Protein AF-A0A8J8AVY1-F1 (afdb_monomer)

Radius of gyration: 35.7 Å; Cα contacts (8 Å, |Δi|>4): 124; chains: 1; bounding box: 73×34×103 Å

Solvent-accessible surface area (backbone atoms only — not comparable to full-atom values): 10156 Å² total; per-residue (Å²): 132,55,73,68,52,54,48,51,17,51,51,32,45,50,54,48,49,54,53,44,50,53,43,51,50,53,37,62,77,36,65,86,42,86,91,62,55,57,57,43,76,42,69,44,78,34,64,61,88,96,46,78,51,36,42,39,76,75,46,73,46,68,58,70,65,65,64,62,53,50,50,50,52,49,54,50,50,51,52,49,52,51,51,53,51,50,57,53,48,53,52,54,50,60,57,42,39,54,87,89,34,78,84,6,56,68,37,32,51,52,49,28,54,51,29,51,58,56,20,71,80,43,74,85,38,63,71,39,55,48,46,32,54,50,31,49,50,53,43,55,51,49,54,50,51,41,50,49,52,53,50,51,53,48,54,51,48,55,54,48,53,52,54,50,52,53,51,50,52,53,50,51,52,51,50,52,53,49,54,50,50,54,60,75,75,105

Structure (mmCIF, N/CA/C/O backbone):
data_AF-A0A8J8AVY1-F1
#
_entry.id   AF-A0A8J8AVY1-F1
#
loop_
_atom_site.group_PDB
_atom_site.id
_atom_site.type_symbol
_atom_site.label_atom_id
_atom_site.label_alt_id
_atom_site.label_comp_id
_atom_site.label_asym_id
_atom_s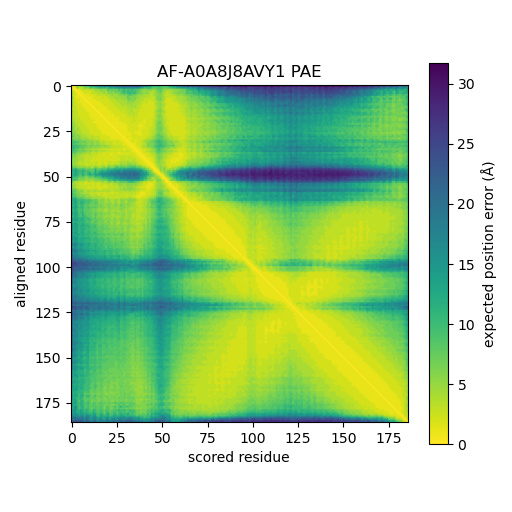ite.label_entity_id
_atom_site.label_seq_id
_atom_site.pdbx_PDB_ins_code
_atom_site.Cartn_x
_atom_site.Cartn_y
_atom_site.Cartn_z
_atom_site.occupancy
_atom_site.B_iso_or_equiv
_atom_site.auth_seq_id
_atom_site.auth_comp_id
_atom_site.auth_asym_id
_atom_site.auth_atom_id
_atom_site.pdbx_PDB_model_num
ATOM 1 N N . MET A 1 1 ? 32.638 10.762 -55.942 1.00 61.06 1 MET A N 1
ATOM 2 C CA . MET A 1 1 ? 32.629 9.689 -54.921 1.00 61.06 1 MET A CA 1
ATOM 3 C C . MET A 1 1 ? 33.910 8.887 -55.082 1.00 61.06 1 MET A C 1
ATOM 5 O O . MET A 1 1 ? 34.132 8.386 -56.175 1.00 61.06 1 MET A O 1
ATOM 9 N N . SER A 1 2 ? 34.783 8.818 -54.073 1.00 81.94 2 SER A N 1
ATOM 10 C CA . SER A 1 2 ? 35.944 7.913 -54.127 1.00 81.94 2 SER A CA 1
ATOM 11 C C . SER A 1 2 ? 35.499 6.471 -53.853 1.00 81.94 2 SER A C 1
ATOM 13 O O . SER A 1 2 ? 34.490 6.261 -53.178 1.00 81.94 2 SER A O 1
ATOM 15 N N . ILE A 1 3 ? 36.258 5.478 -54.328 1.00 81.88 3 ILE A N 1
ATOM 16 C CA . ILE A 1 3 ? 35.999 4.051 -54.047 1.00 81.88 3 ILE A CA 1
ATOM 17 C C . ILE A 1 3 ? 35.913 3.800 -52.530 1.00 81.88 3 ILE A C 1
ATOM 19 O O . ILE A 1 3 ? 35.037 3.073 -52.058 1.00 81.88 3 ILE A O 1
ATOM 23 N N . SER A 1 4 ? 36.757 4.478 -51.748 1.00 82.69 4 SER A N 1
ATOM 24 C CA . SER A 1 4 ? 36.743 4.414 -50.284 1.00 82.69 4 SER A CA 1
ATOM 25 C C . SER A 1 4 ? 35.436 4.940 -49.680 1.00 82.69 4 SER A C 1
ATOM 27 O O . SER A 1 4 ? 34.921 4.353 -48.730 1.00 82.69 4 SER A O 1
ATOM 29 N N . ALA A 1 5 ? 34.851 6.004 -50.243 1.00 81.50 5 ALA A N 1
ATOM 30 C CA . ALA A 1 5 ? 33.570 6.546 -49.786 1.00 81.50 5 ALA A CA 1
ATOM 31 C C . ALA A 1 5 ? 32.391 5.612 -50.113 1.00 81.50 5 ALA A C 1
ATOM 33 O O . ALA A 1 5 ? 31.502 5.427 -49.276 1.00 81.50 5 ALA A O 1
ATOM 34 N N . SER A 1 6 ? 32.393 4.972 -51.289 1.00 85.06 6 SER A N 1
ATOM 35 C CA . SER A 1 6 ? 31.389 3.953 -51.632 1.00 85.06 6 SER A CA 1
ATOM 36 C C . SER A 1 6 ? 31.512 2.699 -50.766 1.00 85.06 6 SER A C 1
ATOM 38 O O . SER A 1 6 ? 30.493 2.181 -50.316 1.00 85.06 6 SER A O 1
ATOM 40 N N . LEU A 1 7 ? 32.736 2.248 -50.466 1.00 86.50 7 LEU A N 1
ATOM 41 C CA . LEU A 1 7 ? 32.972 1.081 -49.614 1.00 86.50 7 LEU A CA 1
ATOM 42 C C . LEU A 1 7 ? 32.555 1.347 -48.161 1.00 86.50 7 LEU A C 1
ATOM 44 O O . LEU A 1 7 ? 31.870 0.525 -47.559 1.00 86.50 7 LEU A O 1
ATOM 48 N N . SER A 1 8 ? 32.898 2.521 -47.623 1.00 87.00 8 SER A N 1
ATOM 49 C CA . SER A 1 8 ? 32.457 2.967 -46.294 1.00 87.00 8 SER A CA 1
ATOM 50 C C . SER A 1 8 ? 30.927 3.034 -46.197 1.00 87.00 8 SER A C 1
ATOM 52 O O . SER A 1 8 ? 30.329 2.522 -45.247 1.00 87.00 8 SER A O 1
ATOM 54 N N . SER A 1 9 ? 30.274 3.581 -47.228 1.00 88.38 9 SER A N 1
ATOM 55 C CA . SER A 1 9 ? 28.811 3.650 -47.295 1.00 88.38 9 SER A CA 1
ATOM 56 C C . SER A 1 9 ? 28.180 2.254 -47.349 1.00 88.38 9 SER A C 1
ATOM 58 O O . SER A 1 9 ? 27.254 1.980 -46.583 1.00 88.38 9 SER A O 1
ATOM 60 N N . ALA A 1 10 ? 28.709 1.349 -48.180 1.00 89.44 10 ALA A N 1
ATOM 61 C CA . ALA A 1 10 ? 28.239 -0.033 -48.283 1.00 89.44 10 ALA A CA 1
ATOM 62 C C . ALA A 1 10 ? 28.407 -0.806 -46.963 1.00 89.44 10 ALA A C 1
ATOM 64 O O . ALA A 1 10 ? 27.469 -1.473 -46.524 1.00 89.44 10 ALA A O 1
ATOM 65 N N . LEU A 1 11 ? 29.552 -0.657 -46.286 1.00 91.25 11 LEU A N 1
ATOM 66 C CA . LEU A 1 11 ? 29.804 -1.276 -44.983 1.00 91.25 11 LEU A CA 1
ATOM 67 C C . LEU A 1 11 ? 28.823 -0.765 -43.921 1.00 91.25 11 LEU A C 1
ATOM 69 O O . LEU A 1 11 ? 28.251 -1.554 -43.174 1.00 91.25 11 LEU A O 1
ATOM 73 N N . SER A 1 12 ? 28.570 0.545 -43.892 1.00 91.56 12 SER A N 1
ATOM 74 C CA . SER A 1 12 ? 27.602 1.137 -42.964 1.00 91.56 12 SER A CA 1
ATOM 75 C C . SER A 1 12 ? 26.174 0.614 -43.190 1.00 91.56 12 SER A C 1
ATOM 77 O O . SER A 1 12 ? 25.462 0.304 -42.231 1.00 91.56 12 SER A O 1
ATOM 79 N N . GLY A 1 13 ? 25.780 0.430 -44.456 1.00 91.50 13 GLY A N 1
ATOM 80 C CA . GLY A 1 13 ? 24.496 -0.153 -44.838 1.00 91.50 13 GLY A CA 1
ATOM 81 C C . GLY A 1 13 ? 24.376 -1.623 -44.441 1.00 91.50 13 GLY A C 1
ATOM 82 O O . GLY A 1 13 ? 23.344 -2.021 -43.900 1.00 91.50 13 GLY A O 1
ATOM 83 N N . LEU A 1 14 ? 25.436 -2.414 -44.638 1.00 93.50 14 LEU A N 1
ATOM 84 C CA . LEU A 1 14 ? 25.473 -3.822 -44.236 1.00 93.50 14 LEU A CA 1
ATOM 85 C C . LEU A 1 14 ? 25.359 -3.979 -42.715 1.00 93.50 14 LEU A C 1
ATOM 87 O O . LEU A 1 14 ? 24.567 -4.793 -42.242 1.00 93.50 14 LEU A O 1
ATOM 91 N N .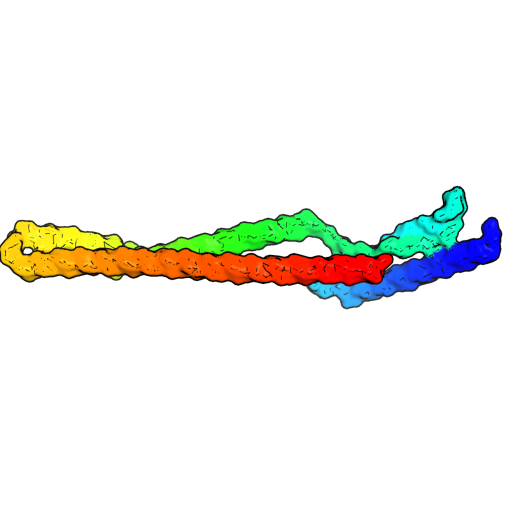 THR A 1 15 ? 26.079 -3.161 -41.943 1.00 92.31 15 THR A N 1
ATOM 92 C CA . THR A 1 15 ? 25.983 -3.158 -40.475 1.00 92.31 15 THR A CA 1
ATOM 93 C C . THR A 1 15 ? 24.566 -2.819 -40.009 1.00 92.31 15 THR A C 1
ATOM 95 O O . THR A 1 15 ? 24.012 -3.512 -39.153 1.00 92.31 15 THR A O 1
ATOM 98 N N . ALA A 1 16 ? 23.934 -1.800 -40.601 1.00 93.12 16 ALA A N 1
ATOM 99 C CA . ALA A 1 16 ? 22.549 -1.449 -40.288 1.00 93.12 16 ALA A CA 1
ATOM 100 C C . ALA A 1 16 ? 21.557 -2.563 -40.676 1.00 93.12 16 ALA A C 1
ATOM 102 O O . ALA A 1 16 ? 20.619 -2.838 -39.926 1.00 93.12 16 ALA A O 1
ATOM 103 N N . ALA A 1 17 ? 21.762 -3.227 -41.818 1.00 94.50 17 ALA A N 1
ATOM 104 C CA . ALA A 1 17 ? 20.927 -4.340 -42.268 1.00 94.50 17 ALA A CA 1
ATOM 105 C C . ALA A 1 17 ? 21.051 -5.568 -41.351 1.00 94.50 17 ALA A C 1
ATOM 107 O O . ALA A 1 17 ? 20.028 -6.127 -40.956 1.00 94.50 17 ALA A O 1
ATOM 108 N N . SER A 1 18 ? 22.275 -5.930 -40.952 1.00 94.06 18 SER A N 1
ATOM 109 C CA . SER A 1 18 ? 22.538 -7.002 -39.982 1.00 94.06 18 SER A CA 1
ATOM 110 C C . SER A 1 18 ? 21.819 -6.730 -38.659 1.00 94.06 18 SER A C 1
ATOM 112 O O . SER A 1 18 ? 21.019 -7.542 -38.188 1.00 94.06 18 SER A O 1
ATOM 114 N N . ARG A 1 19 ? 21.972 -5.513 -38.120 1.00 93.50 19 ARG A N 1
ATOM 115 C CA . ARG A 1 19 ? 21.301 -5.115 -36.878 1.00 93.50 19 ARG A CA 1
ATOM 116 C C . ARG A 1 19 ? 19.777 -5.115 -37.002 1.00 93.50 19 ARG A C 1
ATOM 118 O O . ARG A 1 19 ? 19.076 -5.456 -36.050 1.00 93.50 19 ARG A O 1
ATOM 125 N N . ARG A 1 20 ? 19.238 -4.750 -38.168 1.00 94.06 20 ARG A N 1
ATOM 126 C CA . ARG A 1 20 ? 17.793 -4.807 -38.433 1.00 94.06 20 ARG A CA 1
ATOM 127 C C . ARG A 1 20 ? 17.292 -6.251 -38.432 1.00 94.06 20 ARG A C 1
ATOM 129 O O . ARG A 1 20 ? 16.240 -6.507 -37.851 1.00 94.06 20 ARG A O 1
ATOM 136 N N . ALA A 1 21 ? 18.039 -7.179 -39.029 1.00 95.81 21 ALA A N 1
ATOM 137 C CA . ALA A 1 21 ? 17.695 -8.599 -39.031 1.00 95.81 21 ALA A CA 1
ATOM 138 C C . ALA A 1 21 ? 17.670 -9.181 -37.606 1.00 95.81 21 ALA A C 1
ATOM 140 O O . ALA A 1 21 ? 16.723 -9.886 -37.261 1.00 95.81 21 ALA A O 1
ATOM 141 N N . GLU A 1 22 ? 18.630 -8.814 -36.750 1.00 94.75 22 GLU A N 1
ATOM 142 C CA . GLU A 1 22 ? 18.629 -9.192 -35.327 1.00 94.75 22 GLU A CA 1
ATOM 143 C C . GLU A 1 22 ? 17.368 -8.702 -34.598 1.00 94.75 22 GLU A C 1
ATOM 145 O O . GLU A 1 22 ? 16.715 -9.470 -33.887 1.00 94.75 22 GLU A O 1
ATOM 150 N N . VAL A 1 23 ? 16.991 -7.431 -34.790 1.00 94.88 23 VAL A N 1
ATOM 151 C CA . VAL A 1 23 ? 15.798 -6.843 -34.156 1.00 94.88 23 VAL A CA 1
ATOM 152 C C . VAL A 1 23 ? 14.518 -7.525 -34.640 1.00 94.88 23 VAL A C 1
ATOM 154 O O . VAL A 1 23 ? 13.657 -7.852 -33.825 1.00 94.88 23 VAL A O 1
ATOM 157 N N . VAL A 1 24 ? 14.393 -7.779 -35.946 1.00 95.94 24 VAL A N 1
ATOM 158 C CA . VAL A 1 24 ? 13.240 -8.491 -36.521 1.00 95.94 24 VAL A CA 1
ATOM 159 C C . VAL A 1 24 ? 13.163 -9.920 -35.989 1.00 95.94 24 VAL A C 1
ATOM 161 O O . VAL A 1 24 ? 12.095 -10.333 -35.543 1.00 95.94 24 VAL A O 1
ATOM 164 N N . SER A 1 25 ? 14.284 -10.643 -35.960 1.00 96.31 25 SER A N 1
ATOM 165 C CA . SER A 1 25 ? 14.358 -12.000 -35.408 1.00 96.31 25 SER A CA 1
ATOM 166 C C . SER A 1 25 ? 13.915 -12.032 -33.942 1.00 96.31 25 SER A C 1
ATOM 168 O O . SER A 1 25 ? 13.045 -12.819 -33.571 1.00 96.31 25 SER A O 1
ATOM 170 N N . SER A 1 26 ? 14.412 -11.100 -33.119 1.00 95.81 26 SER A N 1
ATOM 171 C CA . SER A 1 26 ? 13.997 -10.977 -31.716 1.00 95.81 26 SER A CA 1
ATOM 172 C C . SER A 1 26 ? 12.506 -10.665 -31.571 1.00 95.81 26 SER A C 1
ATOM 174 O O . SER A 1 26 ? 11.852 -11.258 -30.713 1.00 95.81 26 SER A O 1
ATOM 176 N N . ASN A 1 27 ? 11.961 -9.771 -32.402 1.00 96.19 27 ASN A N 1
ATOM 177 C CA . ASN A 1 27 ? 10.538 -9.440 -32.380 1.00 96.19 27 ASN A CA 1
ATOM 178 C C . ASN A 1 27 ? 9.670 -10.651 -32.733 1.00 96.19 27 ASN A C 1
ATOM 180 O O . ASN A 1 27 ? 8.676 -10.885 -32.057 1.00 96.19 27 ASN A O 1
ATOM 184 N N . ILE A 1 28 ? 10.042 -11.416 -33.763 1.00 96.25 28 ILE A N 1
ATOM 185 C CA . ILE A 1 28 ? 9.306 -12.617 -34.184 1.00 96.25 28 ILE A CA 1
ATOM 186 C C . ILE A 1 28 ? 9.365 -13.680 -33.086 1.00 96.25 28 ILE A C 1
ATOM 188 O O . ILE A 1 28 ? 8.328 -14.202 -32.686 1.00 96.25 28 ILE A O 1
ATOM 192 N N . ALA A 1 29 ? 10.557 -13.951 -32.548 1.00 96.56 29 ALA A N 1
ATOM 193 C CA . ALA A 1 29 ? 10.753 -14.958 -31.508 1.00 96.56 29 ALA A CA 1
ATOM 194 C C . ALA A 1 29 ? 9.955 -14.669 -30.225 1.00 96.56 29 ALA A C 1
ATOM 196 O O . ALA A 1 29 ? 9.591 -15.595 -29.511 1.00 96.56 29 ALA A O 1
ATOM 197 N N . ASN A 1 30 ? 9.673 -13.394 -29.935 1.00 95.19 30 ASN A N 1
ATOM 198 C CA . ASN A 1 30 ? 8.942 -12.971 -28.740 1.00 95.19 30 ASN A CA 1
ATOM 199 C C . ASN A 1 30 ? 7.551 -12.402 -29.052 1.00 95.19 30 ASN A C 1
ATOM 201 O O . ASN A 1 30 ? 6.936 -11.789 -28.182 1.00 95.19 30 ASN A O 1
ATOM 205 N N . ALA A 1 31 ? 7.043 -12.581 -30.274 1.00 92.94 31 ALA A N 1
ATOM 206 C CA . ALA A 1 31 ? 5.785 -11.972 -30.704 1.00 92.94 31 ALA A CA 1
ATOM 207 C C . ALA A 1 31 ? 4.585 -12.431 -29.860 1.00 92.94 31 ALA A C 1
ATOM 209 O O . ALA A 1 31 ? 3.642 -11.669 -29.671 1.00 92.94 31 ALA A O 1
ATOM 210 N N . MET A 1 32 ? 4.635 -13.663 -29.346 1.00 93.44 32 MET A N 1
ATOM 211 C CA . MET A 1 32 ? 3.602 -14.240 -28.479 1.00 93.44 32 MET A CA 1
ATOM 212 C C . MET A 1 32 ? 3.940 -14.135 -26.985 1.00 93.44 32 MET A C 1
ATOM 214 O O . MET A 1 32 ? 3.194 -14.645 -26.153 1.00 93.44 32 MET A O 1
ATOM 218 N N . THR A 1 33 ? 5.052 -13.489 -26.628 1.00 94.75 33 THR A N 1
ATOM 219 C CA . THR A 1 33 ? 5.437 -13.290 -25.231 1.00 94.75 33 THR A CA 1
ATOM 220 C C . THR A 1 33 ? 4.667 -12.102 -24.667 1.00 94.75 33 THR A C 1
ATOM 222 O O . THR A 1 33 ? 4.825 -10.967 -25.128 1.00 94.75 33 THR A O 1
ATOM 225 N N . GLU A 1 34 ? 3.847 -12.348 -23.647 1.00 88.69 34 GLU A N 1
ATOM 226 C CA . GLU A 1 34 ? 3.098 -11.291 -22.974 1.00 88.69 34 GLU A CA 1
ATOM 227 C C . GLU A 1 34 ? 4.034 -10.182 -22.468 1.00 88.69 34 GLU A C 1
ATOM 229 O O . GLU A 1 34 ? 5.124 -10.424 -21.947 1.00 88.69 34 GLU A O 1
ATOM 234 N N . GLY A 1 35 ? 3.623 -8.930 -22.672 1.00 84.69 35 GLY A N 1
ATOM 235 C CA . GLY A 1 35 ? 4.418 -7.772 -22.284 1.00 84.69 35 GLY A CA 1
ATOM 236 C C . GLY A 1 35 ? 5.643 -7.511 -23.167 1.00 84.69 35 GLY A C 1
ATOM 237 O O . GLY A 1 35 ? 6.396 -6.580 -22.865 1.00 84.69 35 GLY A O 1
ATOM 238 N N . TYR A 1 36 ? 5.865 -8.251 -24.260 1.00 90.44 36 TYR A N 1
ATOM 239 C CA . TYR A 1 36 ? 6.883 -7.894 -25.248 1.00 90.44 36 TYR A CA 1
ATOM 240 C C . TYR A 1 36 ? 6.423 -6.696 -26.092 1.00 90.44 36 TYR A C 1
ATOM 242 O O . TYR A 1 36 ? 5.346 -6.690 -26.678 1.00 90.44 36 TYR A O 1
ATOM 250 N N . GLY A 1 37 ? 7.248 -5.647 -26.148 1.00 89.44 37 GLY A N 1
ATOM 251 C CA . GLY A 1 37 ? 7.000 -4.481 -26.998 1.00 89.44 37 GLY A CA 1
ATOM 252 C C . GLY A 1 37 ? 7.870 -4.547 -28.241 1.00 89.44 37 GLY A C 1
ATOM 253 O O . GLY A 1 37 ? 9.089 -4.691 -28.115 1.00 89.44 37 GLY A O 1
ATOM 254 N N . ARG A 1 38 ? 7.256 -4.405 -29.420 1.00 93.44 38 ARG A N 1
ATOM 255 C CA . ARG A 1 38 ? 7.961 -4.408 -30.707 1.00 93.44 38 ARG A CA 1
ATOM 256 C C . ARG A 1 38 ? 9.092 -3.384 -30.696 1.00 93.44 38 ARG A C 1
ATOM 258 O O . ARG A 1 38 ? 8.888 -2.221 -30.351 1.00 93.44 38 ARG A O 1
ATOM 265 N N . ARG A 1 39 ? 10.281 -3.811 -31.097 1.00 94.25 39 ARG A N 1
ATOM 266 C CA . ARG A 1 39 ? 11.466 -2.962 -31.209 1.00 94.25 39 ARG A CA 1
ATOM 267 C C . ARG A 1 39 ? 11.686 -2.520 -32.646 1.00 94.25 39 ARG A C 1
ATOM 269 O O . ARG A 1 39 ? 11.455 -3.290 -33.576 1.00 94.25 39 ARG A O 1
ATOM 276 N N . GLU A 1 40 ? 12.162 -1.301 -32.820 1.00 93.69 40 GLU A N 1
ATOM 277 C CA . GLU A 1 40 ? 12.428 -0.695 -34.117 1.00 93.69 40 GLU A CA 1
ATOM 278 C C . GLU A 1 40 ? 13.835 -0.105 -34.143 1.00 93.69 40 GLU A C 1
ATOM 280 O O . GLU A 1 40 ? 14.244 0.604 -33.223 1.00 93.69 40 GLU A O 1
ATOM 285 N N . LEU A 1 41 ? 14.589 -0.427 -35.194 1.00 93.25 41 LEU A N 1
ATOM 286 C CA . LEU A 1 41 ? 15.920 0.121 -35.415 1.00 93.25 41 LEU A CA 1
ATOM 287 C C . LEU A 1 41 ? 15.803 1.512 -36.042 1.00 93.25 41 LEU A C 1
ATOM 289 O O . LEU A 1 41 ? 15.349 1.639 -37.180 1.00 93.25 41 LEU A O 1
ATOM 293 N N . VAL A 1 42 ? 16.285 2.528 -35.337 1.00 93.12 42 VAL A N 1
ATOM 294 C CA . VAL A 1 42 ? 16.369 3.898 -35.842 1.00 93.12 42 VAL A CA 1
ATOM 295 C C . VAL A 1 42 ? 17.727 4.093 -36.502 1.00 93.12 42 VAL A C 1
ATOM 297 O O . VAL A 1 42 ? 18.774 3.842 -35.897 1.00 93.12 42 VAL A O 1
ATOM 300 N N . VAL A 1 43 ? 17.714 4.547 -37.752 1.00 91.88 43 VAL A N 1
ATOM 301 C CA . VAL A 1 43 ? 18.915 4.885 -38.520 1.00 91.88 43 VAL A CA 1
ATOM 302 C C . VAL A 1 43 ? 18.852 6.338 -38.971 1.00 91.88 43 VAL A C 1
ATOM 304 O O . VAL A 1 43 ? 17.776 6.848 -39.275 1.00 91.88 43 VAL 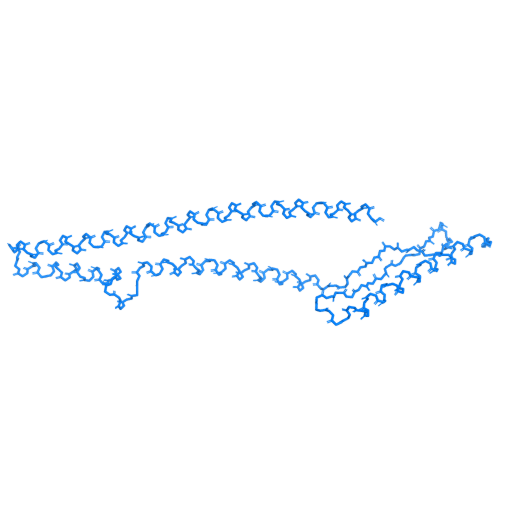A O 1
ATOM 307 N N . SER A 1 44 ? 20.001 6.999 -39.033 1.00 90.38 44 SER A N 1
ATOM 308 C CA . SER A 1 44 ? 20.150 8.347 -39.579 1.00 90.38 44 SER A CA 1
ATOM 309 C C . SER A 1 44 ? 21.141 8.343 -40.737 1.00 90.38 44 SER A C 1
ATOM 311 O O . SER A 1 44 ? 22.008 7.471 -40.842 1.00 90.38 44 SER A O 1
ATOM 313 N N . ALA A 1 45 ? 21.007 9.315 -41.637 1.00 88.50 45 A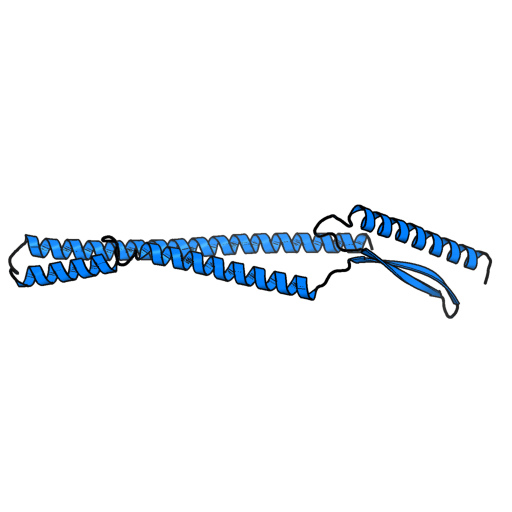LA A N 1
ATOM 314 C CA . ALA A 1 45 ? 21.995 9.523 -42.684 1.00 88.50 45 ALA A CA 1
ATOM 315 C C . ALA A 1 45 ? 23.293 10.064 -42.069 1.00 88.50 45 ALA A C 1
ATOM 317 O O . ALA A 1 45 ? 23.269 11.043 -41.321 1.00 88.50 45 ALA A O 1
ATOM 318 N N . ARG A 1 46 ? 24.436 9.466 -42.419 1.00 83.94 46 ARG A N 1
ATOM 319 C CA . ARG A 1 46 ? 25.742 10.091 -42.179 1.00 83.94 46 ARG A CA 1
ATOM 320 C C . ARG A 1 46 ? 25.992 11.066 -43.320 1.00 83.94 46 ARG A C 1
ATOM 322 O O . ARG A 1 46 ? 26.013 10.656 -44.477 1.00 83.94 46 ARG A O 1
ATOM 329 N N . SER A 1 47 ? 26.192 12.341 -43.008 1.00 78.81 47 SER A N 1
ATOM 330 C CA . SER A 1 47 ? 26.615 13.353 -43.980 1.00 78.81 47 SER A CA 1
ATOM 331 C C . SER A 1 47 ? 27.899 14.018 -43.508 1.00 78.81 47 SER A C 1
ATOM 333 O O . SER A 1 47 ? 28.074 14.250 -42.312 1.00 78.81 47 SER A O 1
ATOM 335 N N . VAL A 1 48 ? 28.781 14.349 -44.449 1.00 65.50 48 VAL A N 1
ATOM 336 C CA . VAL A 1 48 ? 29.899 15.270 -44.217 1.00 65.50 48 VAL A CA 1
ATOM 337 C C . VAL A 1 48 ? 29.789 16.367 -45.269 1.00 65.50 48 VAL A C 1
ATOM 339 O O . VAL A 1 48 ? 29.922 16.107 -46.466 1.00 65.50 48 VAL A O 1
ATOM 342 N N . GLY A 1 49 ? 29.501 17.595 -44.832 1.00 71.50 49 GLY A N 1
ATOM 343 C CA . GLY A 1 49 ? 29.169 18.695 -45.740 1.00 71.50 49 GLY A CA 1
ATOM 344 C C . GLY A 1 49 ? 27.869 18.426 -46.510 1.00 71.50 49 GLY A C 1
ATOM 345 O O . GLY A 1 49 ? 26.859 18.053 -45.918 1.00 71.50 49 GLY A O 1
ATOM 346 N N . SER A 1 50 ? 27.896 18.605 -47.834 1.00 66.88 50 SER A N 1
ATOM 347 C CA . SER A 1 50 ? 26.757 18.380 -48.741 1.00 66.88 50 SER A CA 1
ATOM 348 C C . SER A 1 50 ? 26.683 16.962 -49.331 1.00 66.88 50 SER A C 1
ATOM 350 O O . SER A 1 50 ? 25.819 16.693 -50.162 1.00 66.88 50 SER A O 1
ATOM 352 N N . SER A 1 51 ? 27.584 16.051 -48.942 1.00 67.81 51 SER A N 1
ATOM 353 C CA . SER A 1 51 ? 27.679 14.699 -49.512 1.00 67.81 51 SER A CA 1
ATOM 354 C C . SER A 1 51 ? 27.339 13.615 -48.485 1.00 67.81 51 SER A C 1
ATOM 356 O O . SER A 1 51 ? 27.967 13.521 -47.428 1.00 67.81 51 SER A O 1
ATOM 358 N N . GLY A 1 52 ? 26.368 12.760 -48.821 1.00 74.12 52 GLY A N 1
ATOM 359 C CA . GLY A 1 52 ? 25.995 11.597 -48.012 1.00 74.12 52 GLY A CA 1
ATOM 360 C C . GLY A 1 52 ? 27.092 10.524 -47.987 1.00 74.12 52 GLY A C 1
ATOM 361 O O . GLY A 1 52 ? 27.668 10.193 -49.021 1.00 74.12 52 GLY A O 1
ATOM 362 N N . GLN A 1 53 ? 27.365 9.970 -46.805 1.00 82.44 53 GLN A N 1
ATOM 363 C CA . GLN A 1 53 ? 28.383 8.943 -46.534 1.00 82.44 53 GLN A CA 1
ATOM 364 C C . GLN A 1 53 ? 27.786 7.697 -45.854 1.00 82.44 53 GLN A C 1
ATOM 366 O O . GLN A 1 53 ? 28.359 7.134 -44.920 1.00 82.44 53 GLN A O 1
ATOM 371 N N . GLY A 1 54 ? 26.607 7.270 -46.309 1.00 86.69 54 GLY A N 1
ATOM 372 C CA . GLY A 1 54 ? 25.927 6.080 -45.797 1.00 86.69 54 GLY A CA 1
ATOM 373 C C . GLY A 1 54 ? 25.031 6.357 -44.590 1.00 86.69 54 GLY A C 1
ATOM 374 O O . GLY A 1 54 ? 24.444 7.434 -44.470 1.00 86.69 54 GLY A O 1
ATOM 375 N N . VAL A 1 55 ? 24.881 5.364 -43.713 1.00 91.44 55 VAL A N 1
ATOM 376 C CA . VAL A 1 55 ? 23.924 5.392 -42.593 1.00 91.44 55 VAL A CA 1
ATOM 377 C C . VAL A 1 55 ? 24.603 5.105 -41.261 1.00 91.44 55 VAL A C 1
ATOM 379 O O . VAL A 1 55 ? 25.635 4.444 -41.196 1.00 91.44 55 VAL A O 1
ATOM 382 N N . GLN A 1 56 ? 24.016 5.586 -40.176 1.00 89.81 56 GLN A N 1
ATOM 383 C CA . GLN A 1 56 ? 24.418 5.247 -38.819 1.00 89.81 56 GLN A CA 1
ATOM 384 C C . GLN A 1 56 ? 23.211 4.727 -38.054 1.00 89.81 56 GLN A C 1
ATOM 386 O O . GLN A 1 56 ? 22.106 5.250 -38.179 1.00 89.81 56 GLN A O 1
ATOM 391 N N . VAL A 1 57 ? 23.427 3.690 -37.251 1.00 89.50 57 VAL A N 1
ATOM 392 C CA . VAL A 1 57 ? 22.433 3.242 -36.279 1.00 89.50 57 VAL A CA 1
ATOM 393 C C . VAL A 1 57 ? 22.403 4.256 -35.142 1.00 89.50 57 VAL A C 1
ATOM 395 O O . VAL A 1 57 ? 23.415 4.469 -34.480 1.00 89.50 57 VAL A O 1
ATOM 398 N N . VAL A 1 58 ? 21.249 4.886 -34.940 1.00 88.56 58 VAL A N 1
ATOM 399 C CA . VAL A 1 58 ? 21.005 5.831 -33.839 1.00 88.56 58 VAL A CA 1
ATOM 400 C C . VAL A 1 58 ? 20.653 5.068 -32.567 1.00 88.56 58 VAL A C 1
ATOM 402 O O . VAL A 1 58 ? 21.042 5.460 -31.474 1.00 88.56 58 VAL A O 1
ATOM 405 N N . GLY A 1 59 ? 19.924 3.961 -32.706 1.00 88.31 59 GLY A N 1
ATOM 406 C CA . GLY A 1 59 ? 19.543 3.116 -31.584 1.00 88.31 59 GLY A CA 1
ATOM 407 C C . GLY A 1 59 ? 18.388 2.187 -31.927 1.00 88.31 59 GLY A C 1
ATOM 408 O O . GLY A 1 59 ? 17.947 2.102 -33.073 1.00 88.31 59 GLY A O 1
ATOM 409 N N . VAL A 1 60 ? 17.891 1.486 -30.913 1.00 89.62 60 VAL A N 1
ATOM 410 C CA . VAL A 1 60 ? 16.695 0.647 -31.013 1.00 89.62 60 VAL A CA 1
ATOM 411 C C . VAL A 1 60 ? 15.655 1.200 -30.053 1.00 89.62 60 VAL A C 1
ATOM 413 O O . VAL A 1 60 ? 15.880 1.216 -28.844 1.00 89.62 60 VAL A O 1
ATOM 416 N N . ILE A 1 61 ? 14.518 1.644 -30.581 1.00 90.56 61 ILE A N 1
ATOM 417 C CA . ILE A 1 61 ? 13.397 2.122 -29.771 1.00 90.56 61 ILE A CA 1
ATOM 418 C C . ILE A 1 61 ? 12.405 0.989 -29.548 1.00 90.56 61 ILE A C 1
ATOM 420 O O . ILE A 1 61 ? 12.186 0.145 -30.415 1.00 90.56 61 ILE A O 1
ATOM 424 N N . ARG A 1 62 ? 11.797 0.957 -28.367 1.00 91.00 62 ARG A N 1
ATOM 425 C CA . ARG A 1 62 ? 10.686 0.055 -28.069 1.00 91.00 62 ARG A CA 1
ATOM 426 C C . ARG A 1 62 ? 9.386 0.816 -28.286 1.00 91.00 62 ARG A C 1
ATOM 428 O O . ARG A 1 62 ? 9.176 1.847 -27.658 1.00 91.00 62 ARG A O 1
ATOM 435 N N . GLN A 1 63 ? 8.516 0.280 -29.128 1.00 89.62 63 GLN A N 1
ATOM 436 C CA . GLN A 1 63 ? 7.169 0.797 -29.321 1.00 89.62 63 GLN A CA 1
ATOM 437 C C . GLN A 1 63 ? 6.345 0.508 -28.060 1.00 89.62 63 GLN A C 1
ATOM 439 O O . GLN A 1 63 ? 6.210 -0.646 -27.640 1.00 89.62 63 GLN A O 1
ATOM 444 N N . ALA A 1 64 ? 5.857 1.570 -27.424 1.00 89.25 64 ALA A N 1
ATOM 445 C CA . ALA A 1 64 ? 5.026 1.520 -26.231 1.00 89.25 64 ALA A CA 1
ATOM 446 C C . ALA A 1 64 ? 4.147 2.772 -26.166 1.00 89.25 64 ALA A C 1
ATOM 448 O O . ALA A 1 64 ? 4.609 3.870 -26.472 1.00 89.25 64 ALA A O 1
ATOM 449 N N . ASP A 1 65 ? 2.905 2.605 -25.719 1.00 90.88 65 ASP A N 1
ATOM 450 C CA . ASP A 1 65 ? 2.026 3.730 -25.421 1.00 90.88 65 ASP A CA 1
ATOM 451 C C . ASP A 1 65 ? 2.338 4.257 -24.013 1.00 90.88 65 ASP A C 1
ATOM 453 O O . ASP A 1 65 ? 1.995 3.649 -22.993 1.00 90.88 65 ASP A O 1
ATOM 457 N N . LEU A 1 66 ? 3.055 5.380 -23.956 1.00 90.38 66 LEU A N 1
ATOM 458 C CA . LEU A 1 66 ? 3.432 6.005 -22.691 1.00 90.38 66 LEU A CA 1
ATOM 459 C C . LEU A 1 66 ? 2.230 6.611 -21.956 1.00 90.38 66 LEU A C 1
ATOM 461 O O . LEU A 1 66 ? 2.279 6.692 -20.728 1.00 90.38 66 LEU A O 1
ATOM 465 N N . ALA A 1 67 ? 1.166 7.010 -22.661 1.00 95.19 67 ALA A N 1
ATOM 466 C CA . ALA A 1 67 ? -0.039 7.541 -22.030 1.00 95.19 67 ALA A CA 1
ATOM 467 C C . ALA A 1 67 ? -0.747 6.428 -21.253 1.00 95.19 67 ALA A C 1
ATOM 469 O O . ALA A 1 67 ? -0.919 6.552 -20.042 1.00 95.19 67 ALA A O 1
ATOM 470 N N . VAL A 1 68 ? -0.988 5.281 -21.895 1.00 94.31 68 VAL A N 1
ATOM 471 C CA . VAL A 1 68 ? -1.606 4.112 -21.244 1.00 94.31 68 VAL A CA 1
ATOM 472 C C . VAL A 1 68 ? -0.769 3.613 -20.062 1.00 94.31 68 VAL A C 1
ATOM 474 O O . VAL A 1 68 ? -1.307 3.267 -19.010 1.00 94.31 68 VAL A O 1
ATOM 477 N N . ILE A 1 69 ? 0.563 3.593 -20.188 1.00 92.62 69 ILE A N 1
ATOM 478 C CA . ILE A 1 69 ? 1.446 3.201 -19.076 1.00 92.62 69 ILE A CA 1
ATOM 479 C C . ILE A 1 69 ? 1.311 4.166 -17.893 1.00 92.62 69 ILE A C 1
ATOM 481 O O . ILE A 1 69 ? 1.301 3.718 -16.743 1.00 92.62 69 ILE A O 1
ATOM 485 N N . ASN A 1 70 ? 1.236 5.471 -18.151 1.00 95.69 70 ASN A N 1
ATOM 486 C CA . ASN A 1 70 ? 1.088 6.474 -17.102 1.00 95.69 70 ASN A CA 1
ATOM 487 C C . ASN A 1 70 ? -0.298 6.421 -16.453 1.00 95.69 70 ASN A C 1
ATOM 489 O O . ASN A 1 70 ? -0.379 6.467 -15.225 1.00 95.69 70 ASN A O 1
ATOM 493 N N . ASP A 1 71 ? -1.356 6.235 -17.238 1.00 97.69 71 ASP A N 1
ATOM 494 C CA . ASP A 1 71 ? -2.719 6.076 -16.727 1.00 97.69 71 ASP A CA 1
ATOM 495 C C . ASP A 1 71 ? -2.829 4.832 -15.846 1.00 97.69 71 ASP A C 1
ATOM 497 O O . ASP A 1 71 ? -3.307 4.913 -14.715 1.00 97.69 71 ASP A O 1
ATOM 501 N N . ARG A 1 72 ? -2.260 3.701 -16.283 1.00 96.44 72 ARG A N 1
ATOM 502 C CA . ARG A 1 72 ? -2.185 2.485 -15.462 1.00 96.44 72 ARG A CA 1
ATOM 503 C C . ARG A 1 72 ? -1.445 2.726 -14.145 1.00 96.44 72 ARG A C 1
ATOM 505 O O . ARG A 1 72 ? -1.882 2.243 -13.106 1.00 96.44 72 ARG A O 1
ATOM 512 N N . ARG A 1 73 ? -0.316 3.448 -14.167 1.00 96.56 73 ARG A N 1
ATOM 513 C CA . ARG A 1 73 ? 0.451 3.772 -12.947 1.00 96.56 73 ARG A CA 1
ATOM 514 C C . ARG A 1 73 ? -0.358 4.636 -11.981 1.00 96.56 73 ARG A C 1
ATOM 516 O O . ARG A 1 73 ? -0.305 4.376 -10.783 1.00 96.56 73 ARG A O 1
ATOM 523 N N . ARG A 1 74 ? -1.105 5.622 -12.487 1.00 98.00 74 ARG A N 1
ATOM 524 C CA . ARG A 1 74 ? -1.993 6.469 -11.674 1.00 98.00 74 ARG A CA 1
ATOM 525 C C . ARG A 1 74 ? -3.134 5.666 -11.066 1.00 98.00 74 ARG A C 1
ATOM 527 O O . ARG A 1 74 ? -3.271 5.665 -9.850 1.00 98.00 74 ARG A O 1
ATOM 534 N N . ALA A 1 75 ? -3.858 4.905 -11.884 1.00 98.25 75 ALA A N 1
ATOM 535 C CA . ALA A 1 75 ? -4.954 4.060 -11.417 1.00 98.25 75 ALA A CA 1
ATOM 536 C C . ALA A 1 75 ? -4.485 3.045 -10.361 1.00 98.25 75 ALA A C 1
ATOM 538 O O . ALA A 1 75 ? -5.151 2.833 -9.353 1.00 98.25 75 ALA A O 1
ATOM 539 N N . GLN A 1 76 ? -3.302 2.452 -10.551 1.00 98.12 76 GLN A N 1
ATOM 540 C CA . GLN A 1 76 ? -2.712 1.548 -9.566 1.00 98.12 76 GLN A CA 1
ATOM 541 C C . GLN A 1 76 ? -2.360 2.268 -8.254 1.00 98.12 76 GLN A C 1
ATOM 543 O O . GLN A 1 76 ? -2.575 1.706 -7.184 1.00 98.12 76 GLN A O 1
ATOM 548 N N . ALA A 1 77 ? -1.824 3.490 -8.316 1.00 96.62 77 ALA A N 1
ATOM 549 C CA . ALA A 1 77 ? -1.525 4.278 -7.122 1.00 96.62 77 ALA A CA 1
ATOM 550 C C . ALA A 1 77 ? -2.803 4.653 -6.352 1.00 96.62 77 ALA A C 1
ATOM 552 O O . ALA A 1 77 ? -2.851 4.489 -5.135 1.00 96.62 77 ALA A O 1
ATOM 553 N N . GLU A 1 78 ? -3.847 5.085 -7.060 1.00 98.19 78 GLU A N 1
ATOM 554 C CA . GLU A 1 78 ? -5.150 5.425 -6.476 1.00 98.19 78 GLU A CA 1
ATOM 555 C C . GLU A 1 78 ? -5.827 4.209 -5.837 1.00 98.19 78 GLU A C 1
ATOM 557 O O . GLU A 1 78 ? -6.281 4.288 -4.696 1.00 98.19 78 GLU A O 1
ATOM 562 N N . ALA A 1 79 ? -5.840 3.063 -6.524 1.00 98.25 79 ALA A N 1
ATOM 563 C CA . ALA A 1 79 ? -6.396 1.825 -5.982 1.00 98.25 79 ALA A CA 1
ATOM 564 C C . ALA A 1 79 ? -5.660 1.375 -4.709 1.00 98.25 79 ALA A C 1
ATOM 566 O O . ALA A 1 79 ? -6.296 0.961 -3.739 1.00 98.25 79 ALA A O 1
ATOM 567 N N . SER A 1 80 ? -4.328 1.493 -4.686 1.00 96.62 80 SER A N 1
ATOM 568 C CA . SER A 1 80 ? -3.527 1.192 -3.496 1.00 96.62 80 SER A CA 1
ATOM 569 C C . SER A 1 80 ? -3.823 2.146 -2.333 1.00 96.62 80 SER A C 1
ATOM 571 O O . SER A 1 80 ? -3.976 1.673 -1.208 1.00 96.62 80 SER A O 1
ATOM 573 N N . ASP A 1 81 ? -3.940 3.459 -2.568 1.00 95.88 81 ASP A N 1
ATOM 574 C CA . ASP A 1 81 ? -4.307 4.433 -1.519 1.00 95.88 81 ASP A CA 1
ATOM 575 C C . ASP A 1 81 ? -5.695 4.126 -0.937 1.00 95.88 81 ASP A C 1
ATOM 577 O O . ASP A 1 81 ? -5.852 4.002 0.281 1.00 95.88 81 ASP A O 1
ATOM 581 N N . GLN A 1 82 ? -6.688 3.912 -1.803 1.00 97.62 82 GLN A N 1
ATOM 582 C CA . GLN A 1 82 ? -8.046 3.567 -1.380 1.00 97.62 82 GLN A CA 1
ATOM 583 C C . GLN A 1 82 ? -8.080 2.251 -0.597 1.00 97.62 82 GLN A C 1
ATOM 585 O O . GLN A 1 82 ? -8.726 2.182 0.448 1.00 97.62 82 GLN A O 1
ATOM 590 N N . GLY A 1 83 ? -7.350 1.229 -1.051 1.00 97.44 83 GLY A N 1
ATOM 591 C CA . GLY A 1 83 ? -7.247 -0.055 -0.359 1.00 97.44 83 GLY A CA 1
ATOM 592 C C . GLY A 1 83 ? -6.635 0.073 1.037 1.00 97.44 83 GLY A C 1
ATOM 593 O O . GLY A 1 83 ? -7.168 -0.486 1.998 1.00 97.44 83 GLY A O 1
ATOM 594 N N . GLN A 1 84 ? -5.563 0.859 1.182 1.00 94.44 84 GLN A N 1
ATOM 595 C CA . GLN A 1 84 ? -4.941 1.107 2.487 1.00 94.44 84 GLN A CA 1
ATOM 596 C C . GLN A 1 84 ? -5.883 1.851 3.442 1.00 94.44 84 GLN A C 1
ATOM 598 O O . GLN A 1 84 ? -6.031 1.451 4.602 1.00 94.44 84 GLN A O 1
ATOM 603 N N . ARG A 1 85 ? -6.575 2.890 2.957 1.00 93.94 85 ARG A N 1
ATOM 604 C CA . ARG A 1 85 ? -7.567 3.638 3.748 1.00 93.94 85 ARG A CA 1
ATOM 605 C C . ARG A 1 85 ? -8.736 2.760 4.171 1.00 93.94 85 ARG A C 1
ATOM 607 O O . ARG A 1 85 ? -9.100 2.765 5.345 1.00 93.94 85 ARG A O 1
ATOM 614 N N . ALA A 1 86 ? -9.291 1.983 3.244 1.00 96.56 86 ALA A N 1
ATOM 615 C CA . ALA A 1 86 ? -10.388 1.066 3.528 1.00 96.56 86 ALA A CA 1
ATOM 616 C C . ALA A 1 86 ? -9.984 0.029 4.585 1.00 96.56 86 ALA A C 1
ATOM 618 O O . ALA A 1 86 ? -10.715 -0.179 5.548 1.00 96.56 86 ALA A O 1
ATOM 619 N N . GLY A 1 87 ? -8.787 -0.556 4.473 1.00 94.19 87 GLY A N 1
ATOM 620 C CA . GLY A 1 87 ? -8.273 -1.502 5.465 1.00 94.19 87 GLY A CA 1
ATOM 621 C C . GLY A 1 87 ? -8.068 -0.891 6.857 1.00 94.19 87 GLY A C 1
ATOM 622 O O . GLY A 1 87 ? -8.284 -1.564 7.866 1.00 94.19 87 GLY A O 1
ATOM 623 N N . ALA A 1 88 ? -7.669 0.381 6.948 1.00 90.62 88 ALA A N 1
ATOM 624 C CA . ALA A 1 88 ? -7.592 1.090 8.228 1.00 90.62 88 ALA A CA 1
ATOM 625 C C . ALA A 1 88 ? -8.987 1.351 8.823 1.00 90.62 88 ALA A C 1
ATOM 627 O O . ALA A 1 88 ? -9.210 1.087 10.003 1.00 90.62 88 ALA A O 1
ATOM 628 N N . LEU A 1 89 ? -9.936 1.808 8.002 1.00 92.06 89 LEU A N 1
ATOM 629 C CA . LEU A 1 89 ? -11.311 2.074 8.430 1.00 92.06 89 LEU A CA 1
ATOM 630 C C . LEU A 1 89 ? -12.033 0.802 8.884 1.00 92.06 89 LEU A C 1
ATOM 632 O O . LEU A 1 89 ? -12.657 0.821 9.936 1.00 92.06 89 LEU A O 1
ATOM 636 N N . LEU A 1 90 ? -11.882 -0.312 8.163 1.00 94.19 90 LEU A N 1
ATOM 637 C CA . LEU A 1 90 ? -12.467 -1.604 8.542 1.00 94.19 90 LEU A CA 1
ATOM 638 C C . LEU A 1 90 ? -11.943 -2.116 9.888 1.00 94.19 90 LEU A C 1
ATOM 640 O O . LEU A 1 90 ? -12.690 -2.721 10.650 1.00 94.19 90 LEU A O 1
ATOM 644 N N . ARG A 1 91 ? -10.672 -1.852 10.218 1.00 91.38 91 ARG A N 1
ATOM 645 C CA . ARG A 1 91 ? -10.133 -2.190 11.544 1.00 91.38 91 ARG A CA 1
ATOM 646 C C . ARG A 1 91 ? -10.798 -1.377 12.651 1.00 91.38 91 ARG A C 1
ATOM 648 O O . ARG A 1 91 ? -11.175 -1.946 13.670 1.00 91.38 91 ARG A O 1
ATOM 655 N N . ILE A 1 92 ? -10.990 -0.077 12.440 1.00 89.19 92 ILE A N 1
ATOM 656 C CA . ILE A 1 92 ? -11.686 0.789 13.405 1.00 89.19 92 ILE A CA 1
ATOM 657 C C . ILE A 1 92 ? -13.164 0.389 13.533 1.00 89.19 92 ILE A C 1
ATOM 659 O O . ILE A 1 92 ? -13.691 0.313 14.638 1.00 89.19 92 ILE A O 1
ATOM 663 N N . ASP A 1 93 ? -13.824 0.082 12.420 1.00 91.25 93 ASP A N 1
ATOM 664 C CA . ASP A 1 93 ? -15.203 -0.413 12.405 1.00 91.25 93 ASP A CA 1
ATOM 665 C C . ASP A 1 93 ? -15.338 -1.725 13.199 1.00 91.25 93 ASP A C 1
ATOM 667 O O . ASP A 1 93 ? -16.188 -1.856 14.081 1.00 91.25 93 ASP A O 1
ATOM 671 N N . SER A 1 94 ? -14.402 -2.659 13.002 1.00 91.00 94 SER A N 1
ATOM 672 C CA . SER A 1 94 ? -14.374 -3.912 13.761 1.00 91.00 94 SER A CA 1
ATOM 673 C C . SER A 1 94 ? -14.161 -3.707 15.267 1.00 91.00 94 SER A C 1
ATOM 675 O O . SER A 1 94 ? -14.729 -4.447 16.072 1.00 91.00 94 SER A O 1
ATOM 677 N N . SER A 1 95 ? -13.394 -2.686 15.673 1.00 89.81 95 SER A N 1
ATOM 678 C CA . SER A 1 95 ? -13.157 -2.398 17.090 1.00 89.81 95 SER A CA 1
ATOM 679 C C . SER A 1 95 ? -14.351 -1.712 17.755 1.00 89.81 95 SER A C 1
ATOM 681 O O . SER A 1 95 ? -14.582 -1.929 18.947 1.00 89.81 95 SER A O 1
ATOM 683 N N . LEU A 1 96 ? -15.169 -0.966 17.006 1.00 91.00 96 LEU A N 1
ATOM 684 C CA . LEU A 1 96 ? -16.474 -0.463 17.455 1.00 91.00 96 LEU A CA 1
ATOM 685 C C . LEU A 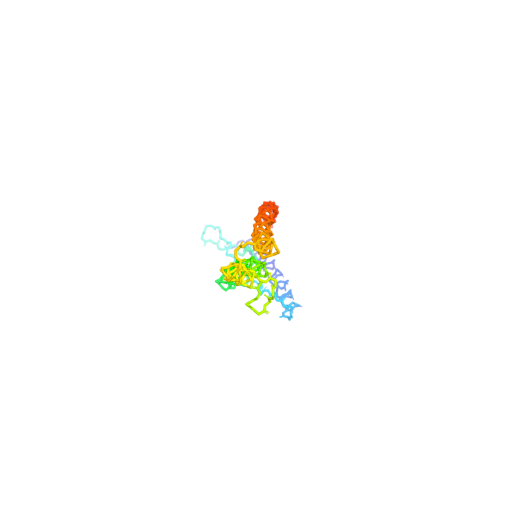1 96 ? -17.469 -1.614 17.679 1.00 91.00 96 LEU A C 1
ATOM 687 O O . LEU A 1 96 ? -18.143 -1.648 18.716 1.00 91.00 96 LEU A O 1
ATOM 691 N N . GLY A 1 97 ? -17.456 -2.604 16.785 1.00 90.69 97 GLY A N 1
ATOM 692 C CA . GLY A 1 97 ? -18.337 -3.771 16.799 1.00 90.69 97 GLY A CA 1
ATOM 693 C C . GLY A 1 97 ? -19.664 -3.511 16.083 1.00 90.69 97 GLY A C 1
ATOM 694 O O . GLY A 1 97 ? -20.127 -2.375 15.998 1.00 90.69 97 GLY A O 1
ATOM 695 N N . ALA A 1 98 ? -20.279 -4.579 15.572 1.00 88.25 98 ALA A N 1
ATOM 696 C CA . ALA A 1 98 ? -21.544 -4.488 14.848 1.00 88.25 98 ALA A CA 1
ATOM 697 C C . ALA A 1 98 ? -22.705 -4.096 15.786 1.00 88.25 98 ALA A C 1
ATOM 699 O O . ALA A 1 98 ? -22.686 -4.490 16.952 1.00 88.25 98 ALA A O 1
ATOM 700 N N . PRO A 1 99 ? -23.746 -3.391 15.302 1.00 80.00 99 PRO A N 1
ATOM 701 C CA . PRO A 1 99 ? -24.900 -3.005 16.124 1.00 80.00 99 PRO A CA 1
ATOM 702 C C . PRO A 1 99 ? -25.570 -4.179 16.854 1.00 80.00 99 PRO A C 1
ATOM 704 O O . PRO A 1 99 ? -26.065 -4.009 17.966 1.00 80.00 99 PRO A O 1
ATOM 707 N N . ASP A 1 100 ? -25.531 -5.363 16.243 1.00 84.00 100 ASP A N 1
ATOM 708 C CA . ASP A 1 100 ? -26.174 -6.583 16.740 1.00 84.00 100 ASP A CA 1
ATOM 709 C C . ASP A 1 100 ? -25.274 -7.377 17.709 1.00 84.00 100 ASP A C 1
ATOM 711 O O . ASP A 1 100 ? -25.692 -8.386 18.278 1.00 84.00 100 ASP A O 1
ATOM 715 N N . ASP A 1 101 ? -24.024 -6.942 17.905 1.00 89.69 101 ASP A N 1
ATOM 716 C CA . ASP A 1 101 ? -23.080 -7.561 18.831 1.00 89.69 101 ASP A CA 1
ATOM 717 C C . ASP A 1 101 ? -23.249 -6.975 20.240 1.00 89.69 101 ASP A C 1
ATOM 719 O O . ASP A 1 101 ? -23.094 -5.772 20.464 1.00 89.69 101 ASP A O 1
ATOM 723 N N . ALA A 1 102 ? -23.488 -7.842 21.227 1.00 84.38 102 ALA A N 1
ATOM 724 C CA . ALA A 1 102 ? -23.555 -7.471 22.640 1.00 84.38 102 ALA A CA 1
ATOM 725 C C . ALA A 1 102 ? -22.244 -6.846 23.165 1.00 84.38 102 ALA A C 1
ATOM 727 O O . ALA A 1 102 ? -22.244 -6.144 24.178 1.00 84.38 102 ALA A O 1
ATOM 728 N N . SER A 1 103 ? -21.117 -7.095 22.490 1.00 87.06 103 SER A N 1
ATOM 729 C CA . SER A 1 103 ? -19.804 -6.535 22.815 1.00 87.06 103 SER A CA 1
ATOM 730 C C . SER A 1 103 ? -19.555 -5.142 22.217 1.00 87.06 103 SER A C 1
ATOM 732 O O . SER A 1 103 ? -18.566 -4.486 22.593 1.00 87.06 103 SER A O 1
ATOM 734 N N . SER A 1 104 ? -20.431 -4.691 21.311 1.00 94.12 104 SER A N 1
ATOM 735 C CA . SER A 1 104 ? -20.316 -3.414 20.608 1.00 94.12 104 SER A CA 1
ATOM 736 C C . SER A 1 104 ? -20.358 -2.224 21.559 1.00 94.12 104 SER A C 1
ATOM 738 O O . SER A 1 104 ? -20.858 -2.293 22.687 1.00 94.12 104 SER A O 1
ATOM 740 N N . LEU A 1 105 ? -19.807 -1.099 21.108 1.00 92.81 105 LEU A N 1
ATOM 741 C CA . LEU A 1 105 ? -19.847 0.131 21.891 1.00 92.81 105 LEU A CA 1
ATOM 742 C C . LEU A 1 105 ? -21.294 0.579 22.157 1.00 92.81 105 LEU A C 1
ATOM 744 O O . LEU A 1 105 ? -21.614 0.960 23.280 1.00 92.81 105 LEU A O 1
ATOM 748 N N . THR A 1 106 ? -22.172 0.481 21.158 1.00 93.00 106 THR A N 1
ATOM 749 C CA . THR A 1 106 ? -23.587 0.859 21.272 1.00 93.00 106 THR A CA 1
ATOM 750 C C . THR A 1 106 ? -24.337 -0.031 22.260 1.00 93.00 106 THR A C 1
ATOM 752 O O . THR A 1 106 ? -25.036 0.492 23.127 1.00 93.00 106 THR A O 1
ATOM 755 N N . ALA A 1 107 ? -24.137 -1.354 22.213 1.00 94.25 107 ALA A N 1
ATOM 756 C CA . ALA A 1 107 ? -24.744 -2.277 23.174 1.00 94.25 107 ALA A CA 1
ATOM 757 C C . ALA A 1 107 ? -24.278 -2.000 24.612 1.00 94.25 107 ALA A C 1
ATOM 759 O O . ALA A 1 107 ? -25.078 -2.021 25.548 1.00 94.25 107 ALA A O 1
ATOM 760 N N . ARG A 1 108 ? -22.993 -1.672 24.802 1.00 94.44 108 ARG A N 1
ATOM 761 C CA . ARG A 1 108 ? -22.448 -1.308 26.121 1.00 94.44 108 ARG A CA 1
ATOM 762 C C . ARG A 1 108 ? -23.038 -0.006 26.659 1.00 94.44 108 ARG A C 1
ATOM 764 O O . ARG A 1 108 ? -23.335 0.061 27.849 1.00 94.44 108 ARG A O 1
ATOM 771 N N . VAL A 1 109 ? -23.240 0.997 25.801 1.00 94.81 109 VAL A N 1
ATOM 772 C CA . VAL A 1 109 ? -23.921 2.250 26.173 1.00 94.81 109 VAL A CA 1
ATOM 773 C C . VAL A 1 109 ? -25.366 1.974 26.592 1.00 94.81 109 VAL A C 1
ATOM 775 O O . VAL A 1 109 ? -25.762 2.379 27.684 1.00 94.81 109 VAL A O 1
ATOM 778 N N . ALA A 1 110 ? -26.113 1.191 25.810 1.00 94.88 110 ALA A N 1
ATOM 779 C CA . ALA A 1 110 ? -27.485 0.807 26.150 1.00 94.88 110 ALA A CA 1
ATOM 780 C C . ALA A 1 110 ? -27.573 0.016 27.474 1.00 94.88 110 ALA A C 1
ATOM 782 O O . ALA A 1 110 ? -28.519 0.180 28.251 1.00 94.88 110 ALA A O 1
ATOM 783 N N . ALA A 1 111 ? -26.572 -0.820 27.771 1.00 94.56 111 ALA A N 1
ATOM 784 C CA . ALA A 1 111 ? -26.490 -1.551 29.034 1.00 94.56 111 ALA A CA 1
ATOM 785 C C . ALA A 1 111 ? -26.267 -0.621 30.241 1.00 94.56 111 ALA A C 1
ATOM 787 O O . ALA A 1 111 ? -26.883 -0.832 31.289 1.00 94.56 111 ALA A O 1
ATOM 788 N N . LEU A 1 112 ? -25.434 0.417 30.101 1.00 96.38 112 LEU A N 1
ATOM 789 C CA . LEU A 1 112 ? -25.256 1.435 31.142 1.00 96.38 112 LEU A CA 1
ATOM 790 C C . LEU A 1 112 ? -26.547 2.232 31.371 1.00 96.38 112 LEU A C 1
ATOM 792 O O . LEU A 1 112 ? -26.952 2.416 32.518 1.00 96.38 112 LEU A O 1
ATOM 796 N N . GLU A 1 113 ? -27.215 2.668 30.303 1.00 96.38 113 GLU A N 1
ATOM 797 C CA . GLU A 1 113 ? -28.504 3.368 30.401 1.00 96.38 113 GLU A CA 1
ATOM 798 C C . GLU A 1 113 ? -29.550 2.512 31.125 1.00 96.38 113 GLU A C 1
ATOM 800 O O . GLU A 1 113 ? -30.218 2.977 32.051 1.00 96.38 113 GLU A O 1
ATOM 805 N N . SER A 1 114 ? -29.629 1.226 30.777 1.00 95.94 114 SER A N 1
ATOM 806 C CA . SER A 1 114 ? -30.525 0.272 31.434 1.00 95.94 114 SER A CA 1
ATOM 807 C C . SER A 1 114 ? -30.193 0.094 32.920 1.00 95.94 114 SER A C 1
ATOM 809 O O . SER A 1 114 ? -31.101 0.040 33.751 1.00 95.94 114 SER A O 1
ATOM 811 N N . ALA A 1 115 ? -28.905 0.042 33.282 1.00 96.12 115 ALA A N 1
ATOM 812 C CA . ALA A 1 115 ? -28.470 -0.043 34.677 1.00 96.12 115 ALA A CA 1
ATOM 813 C C . ALA A 1 115 ? -28.844 1.218 35.478 1.00 96.12 115 ALA A C 1
ATOM 815 O O . ALA A 1 115 ? -29.295 1.108 36.621 1.00 96.12 115 ALA A O 1
ATOM 816 N N . LEU A 1 116 ? -28.723 2.403 34.869 1.00 96.31 116 LEU A N 1
ATOM 817 C CA . LEU A 1 116 ? -29.139 3.674 35.469 1.00 96.31 116 LEU A CA 1
ATOM 818 C C . LEU A 1 116 ? -30.651 3.708 35.721 1.00 96.31 116 LEU A C 1
ATOM 820 O O . LEU A 1 116 ? -31.068 4.006 36.840 1.00 96.31 116 LEU A O 1
ATOM 824 N N . ILE A 1 117 ? -31.467 3.337 34.728 1.00 96.31 117 ILE A N 1
ATOM 825 C CA . ILE A 1 117 ? -32.934 3.261 34.863 1.00 96.31 117 ILE A CA 1
ATOM 826 C C . ILE A 1 117 ? -33.329 2.240 35.936 1.00 96.31 117 ILE A C 1
ATOM 828 O O . ILE A 1 117 ? -34.199 2.500 36.762 1.00 96.31 117 ILE A O 1
ATOM 832 N N . ALA A 1 118 ? -32.674 1.079 35.981 1.00 94.69 118 ALA A N 1
ATOM 833 C CA . ALA A 1 118 ? -32.954 0.091 37.015 1.00 94.69 118 ALA A CA 1
ATOM 834 C C . ALA A 1 118 ? -32.656 0.645 38.417 1.00 94.69 118 ALA A C 1
ATOM 836 O O . ALA A 1 118 ? -33.428 0.412 39.350 1.00 94.69 118 ALA A O 1
ATOM 837 N N . ALA A 1 119 ? -31.574 1.402 38.598 1.00 95.12 119 ALA A N 1
ATOM 838 C CA . ALA A 1 119 ? -31.241 1.985 39.894 1.00 95.12 119 ALA A CA 1
ATOM 839 C C . ALA A 1 119 ? -32.260 3.034 40.369 1.00 95.12 119 ALA A C 1
ATOM 841 O O . ALA A 1 119 ? -32.491 3.119 41.575 1.00 95.12 119 ALA A O 1
ATOM 842 N N . THR A 1 120 ? -32.939 3.768 39.475 1.00 94.62 120 THR A N 1
ATOM 843 C CA . THR A 1 120 ? -33.948 4.764 39.897 1.00 94.62 120 THR A CA 1
ATOM 844 C C . THR A 1 120 ? -35.134 4.130 40.620 1.00 94.62 120 THR A C 1
ATOM 846 O O . THR A 1 120 ? -35.691 4.737 41.532 1.00 94.62 120 THR A O 1
ATOM 849 N N . ALA A 1 121 ? -35.498 2.894 40.266 1.00 93.62 121 ALA A N 1
ATOM 850 C CA . ALA A 1 121 ? -36.580 2.170 40.927 1.00 93.62 121 ALA A CA 1
ATOM 851 C C . ALA A 1 121 ? -36.215 1.700 42.350 1.00 93.62 121 ALA A C 1
ATOM 853 O O . ALA A 1 121 ? -37.112 1.454 43.151 1.00 93.62 121 ALA A O 1
ATOM 854 N N . GLN A 1 122 ? -34.922 1.562 42.681 1.00 93.25 122 GLN A N 1
ATOM 855 C CA . GLN A 1 122 ? -34.481 1.242 44.044 1.00 93.25 122 GLN A CA 1
ATOM 856 C C . GLN A 1 122 ? -33.062 1.773 44.326 1.00 93.25 122 GLN A C 1
ATOM 858 O O . GLN A 1 122 ? -32.095 1.006 44.286 1.00 93.25 122 GLN A O 1
ATOM 863 N N . PRO A 1 123 ? -32.927 3.073 44.649 1.00 91.06 123 PRO A N 1
ATOM 864 C CA . PRO A 1 123 ? -31.624 3.743 44.719 1.00 91.06 123 PRO A CA 1
ATOM 865 C C . PRO A 1 123 ? -30.706 3.250 45.843 1.00 91.06 123 PRO A C 1
ATOM 867 O O . PRO A 1 123 ? -29.491 3.352 45.734 1.00 91.06 123 PRO A O 1
ATOM 870 N N . ALA A 1 124 ? -31.274 2.694 46.918 1.00 93.88 124 ALA A N 1
ATOM 871 C CA . ALA A 1 124 ? -30.519 2.143 48.047 1.00 93.88 124 ALA A CA 1
ATOM 872 C C . ALA A 1 124 ? -29.988 0.716 47.797 1.00 93.88 124 ALA A C 1
ATOM 874 O O . ALA A 1 124 ? -29.345 0.135 48.668 1.00 93.88 124 ALA A O 1
ATOM 875 N N . SER A 1 125 ? -30.283 0.113 46.639 1.00 97.00 125 SER A N 1
ATOM 876 C CA . SER A 1 125 ? -29.807 -1.232 46.310 1.00 97.00 125 SER A CA 1
ATOM 877 C C . SER A 1 125 ? -28.333 -1.197 45.901 1.00 97.00 125 SER A C 1
ATOM 879 O O . SER A 1 125 ? -28.002 -0.820 44.776 1.00 97.00 125 SER A O 1
ATOM 881 N N . GLU A 1 126 ? -27.447 -1.661 46.786 1.00 95.75 126 GLU A N 1
ATOM 882 C CA . GLU A 1 126 ? -26.008 -1.778 46.498 1.00 95.75 126 GLU A CA 1
ATOM 883 C C . GLU A 1 126 ? -25.727 -2.607 45.239 1.00 95.75 126 GLU A C 1
ATOM 885 O O . GLU A 1 126 ? -24.868 -2.244 44.437 1.00 95.75 126 GLU A O 1
ATOM 890 N N . ALA A 1 127 ? -26.499 -3.674 45.009 1.00 96.31 127 ALA A N 1
ATOM 891 C CA . ALA A 1 127 ? -26.380 -4.499 43.810 1.00 96.31 127 ALA A CA 1
ATOM 892 C C . ALA A 1 127 ? -26.617 -3.690 42.519 1.00 96.31 127 ALA A C 1
ATOM 894 O O . ALA A 1 127 ? -25.866 -3.830 41.554 1.00 96.31 127 ALA A O 1
ATOM 895 N N . ARG A 1 128 ? -27.621 -2.799 42.499 1.00 95.06 128 ARG A N 1
ATOM 896 C CA . ARG A 1 128 ? -27.909 -1.946 41.330 1.00 95.06 128 ARG A CA 1
ATOM 897 C C . ARG A 1 128 ? -26.850 -0.863 41.133 1.00 95.06 128 ARG A C 1
ATOM 899 O O . ARG A 1 128 ? -26.456 -0.603 40.000 1.00 95.06 128 ARG A O 1
ATOM 906 N N . LEU A 1 129 ? -26.346 -0.278 42.220 1.00 95.94 129 LEU A N 1
ATOM 907 C CA . LEU A 1 129 ? -25.238 0.682 42.162 1.00 95.94 129 LEU A CA 1
ATOM 908 C C . LEU A 1 129 ? -23.946 0.025 41.644 1.00 95.94 129 LEU A C 1
ATOM 910 O O . LEU A 1 129 ? -23.252 0.603 40.808 1.00 95.94 129 LEU A O 1
ATOM 914 N N . SER A 1 130 ? -23.655 -1.206 42.073 1.00 96.50 130 SER A N 1
ATOM 915 C CA . SER A 1 130 ? -22.515 -1.990 41.582 1.00 96.50 130 SER A CA 1
ATOM 916 C C . SER A 1 130 ? -22.623 -2.285 40.081 1.00 96.50 130 SER A C 1
ATOM 918 O O . SER A 1 130 ? -21.643 -2.137 39.351 1.00 96.50 130 SER A O 1
ATOM 920 N N . GLN A 1 131 ? -23.827 -2.597 39.591 1.00 96.31 131 GLN A N 1
ATOM 921 C CA . GLN A 1 131 ? -24.075 -2.833 38.166 1.00 96.31 131 GLN A CA 1
ATOM 922 C C . GLN A 1 131 ? -23.815 -1.589 37.297 1.00 96.31 131 GLN A C 1
ATOM 924 O O . GLN A 1 131 ? -23.294 -1.712 36.185 1.00 96.31 131 GLN A O 1
ATOM 929 N N . ILE A 1 132 ? -24.134 -0.385 37.788 1.00 97.00 132 ILE A N 1
ATOM 930 C CA . ILE A 1 132 ? -23.786 0.869 37.095 1.00 97.00 132 ILE A CA 1
ATOM 931 C C . ILE A 1 132 ? -22.265 1.004 36.986 1.00 97.00 132 ILE A C 1
ATOM 933 O O . ILE A 1 132 ? -21.742 1.271 35.906 1.00 97.00 132 ILE A O 1
ATOM 937 N N . ALA A 1 133 ? -21.541 0.789 38.088 1.00 97.12 133 ALA A N 1
ATOM 938 C CA . ALA A 1 133 ? -20.084 0.872 38.084 1.00 97.12 133 ALA A CA 1
ATOM 939 C C . ALA A 1 133 ? -19.459 -0.147 37.115 1.00 97.12 133 ALA A C 1
ATOM 941 O O . ALA A 1 133 ? -18.525 0.186 36.386 1.00 97.12 133 ALA A O 1
ATOM 942 N N . GLU A 1 134 ? -19.994 -1.368 37.057 1.00 96.94 134 GLU A N 1
ATOM 943 C CA . GLU A 1 134 ? -19.514 -2.408 36.147 1.00 96.94 134 GLU A CA 1
ATOM 944 C C . GLU A 1 134 ? -19.756 -2.065 34.674 1.00 96.94 134 GLU A C 1
ATOM 946 O O . GLU A 1 134 ? -18.834 -2.123 33.859 1.00 96.94 134 GLU A O 1
ATOM 951 N N . THR A 1 135 ? -20.969 -1.634 34.325 1.00 97.00 135 THR A N 1
ATOM 952 C CA . THR A 1 135 ? -21.301 -1.231 32.948 1.00 97.00 135 THR A CA 1
ATOM 953 C C . THR A 1 135 ? -20.495 -0.007 32.501 1.00 97.00 135 THR A C 1
ATOM 955 O O . THR A 1 135 ? -19.972 0.009 31.383 1.00 97.00 135 THR A O 1
ATOM 958 N N . ALA A 1 136 ? -20.274 0.966 33.392 1.00 97.06 136 ALA A N 1
ATOM 959 C CA . ALA A 1 136 ? -19.403 2.112 33.135 1.00 97.06 136 ALA A CA 1
ATOM 960 C C . ALA A 1 136 ? -17.935 1.696 32.915 1.00 97.06 136 ALA A C 1
ATOM 962 O O . ALA A 1 136 ? -17.303 2.155 31.957 1.00 97.06 136 ALA A O 1
ATOM 963 N N . ARG A 1 137 ? -17.395 0.782 33.739 1.00 97.12 137 ARG A N 1
ATOM 964 C CA . ARG A 1 137 ? -16.052 0.203 33.529 1.00 97.12 137 ARG A CA 1
ATOM 965 C C . ARG A 1 137 ? -15.954 -0.527 32.192 1.00 97.12 137 ARG A C 1
ATOM 967 O O . ARG A 1 137 ? -14.952 -0.379 31.495 1.00 97.12 137 ARG A O 1
ATOM 974 N N . GLY A 1 138 ? -16.998 -1.257 31.803 1.00 94.81 138 GLY A N 1
ATOM 975 C CA . GLY A 1 138 ? -17.072 -1.938 30.512 1.00 94.81 138 GLY A CA 1
ATOM 976 C C . GLY A 1 138 ? -16.985 -0.983 29.316 1.00 94.81 138 GLY A C 1
ATOM 977 O O . GLY A 1 138 ? -16.309 -1.297 28.336 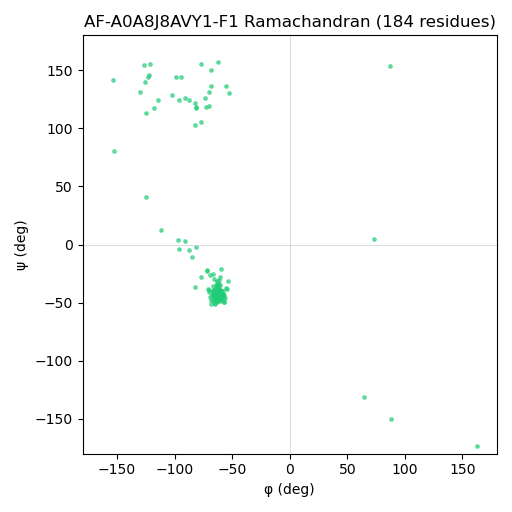1.00 94.81 138 GLY A O 1
ATOM 978 N N . ILE A 1 139 ? -17.622 0.189 29.393 1.00 95.75 139 ILE A N 1
ATOM 979 C CA . ILE A 1 139 ? -17.522 1.235 28.360 1.00 95.75 139 ILE A CA 1
ATOM 980 C C . ILE A 1 139 ? -16.117 1.841 28.335 1.00 95.75 139 ILE A C 1
ATOM 982 O O . ILE A 1 139 ? -15.514 1.937 27.266 1.00 95.75 139 ILE A O 1
ATOM 986 N N . ALA A 1 140 ? -15.569 2.205 29.498 1.00 96.50 140 ALA A N 1
ATOM 987 C CA . ALA A 1 140 ? -14.215 2.751 29.590 1.00 96.50 140 ALA A CA 1
ATOM 988 C C . ALA A 1 140 ? -13.170 1.777 29.014 1.00 96.50 140 ALA A C 1
ATOM 990 O O . ALA A 1 140 ? -12.303 2.183 28.242 1.00 96.50 140 ALA A O 1
ATOM 991 N N . GLY A 1 141 ? -13.302 0.479 29.312 1.00 95.12 141 GLY A N 1
ATOM 992 C CA . GLY A 1 141 ? -12.461 -0.572 28.739 1.00 95.12 141 GLY A CA 1
ATOM 993 C C . GLY A 1 141 ? -12.597 -0.682 27.218 1.00 95.12 141 GLY A C 1
ATOM 994 O O . GLY A 1 141 ? -11.587 -0.778 26.521 1.00 95.12 141 GLY A O 1
ATOM 995 N N . LYS A 1 142 ? -13.822 -0.596 26.680 1.00 94.50 142 LYS A N 1
ATOM 996 C CA . LYS A 1 142 ? -14.068 -0.603 25.228 1.00 94.50 142 LYS A CA 1
ATOM 997 C C . LYS A 1 142 ? -13.434 0.607 24.535 1.00 94.50 142 LYS A C 1
ATOM 999 O O . LYS A 1 142 ? -12.768 0.427 23.520 1.00 94.50 142 LYS A O 1
ATOM 1004 N N . PHE A 1 143 ? -13.566 1.814 25.089 1.00 95.38 143 PHE A N 1
ATOM 1005 C CA . PHE A 1 143 ? -12.875 2.999 24.564 1.00 95.38 143 PHE A CA 1
ATOM 1006 C C . PHE A 1 143 ? -11.352 2.866 24.633 1.00 95.38 143 PHE A C 1
ATOM 1008 O O . PHE A 1 143 ? -10.661 3.265 23.694 1.00 95.38 143 PHE A O 1
ATOM 1015 N N . GLY A 1 144 ? -10.832 2.280 25.714 1.00 95.44 144 GLY A N 1
ATOM 1016 C CA . GLY A 1 144 ? -9.411 1.974 25.855 1.00 95.44 144 GLY A CA 1
ATOM 1017 C C . GLY A 1 144 ? -8.912 1.046 24.746 1.00 95.44 144 GLY A C 1
ATOM 1018 O O . GLY A 1 144 ? -7.904 1.351 24.112 1.00 95.44 144 GLY A O 1
ATOM 1019 N N . ALA A 1 145 ? -9.651 -0.027 24.453 1.00 93.25 145 ALA A N 1
ATOM 1020 C CA . ALA A 1 145 ? -9.331 -0.958 23.371 1.00 93.25 145 ALA A CA 1
ATOM 1021 C C . ALA A 1 145 ? -9.369 -0.280 21.989 1.00 93.25 145 ALA A C 1
ATOM 1023 O O . ALA A 1 145 ? -8.390 -0.348 21.253 1.00 93.25 145 ALA A O 1
ATOM 1024 N N . ILE A 1 146 ? -10.439 0.463 21.677 1.00 93.62 146 ILE A N 1
ATOM 1025 C CA . ILE A 1 146 ? -10.558 1.213 20.412 1.00 93.62 146 ILE A CA 1
ATOM 1026 C C . ILE A 1 146 ? -9.389 2.195 20.252 1.00 93.62 146 ILE A C 1
ATOM 1028 O O . ILE A 1 146 ? -8.794 2.305 19.180 1.00 93.62 146 ILE A O 1
ATOM 1032 N N . THR A 1 147 ? -9.031 2.904 21.325 1.00 95.62 147 THR A N 1
ATOM 1033 C CA . THR A 1 147 ? -7.906 3.846 21.310 1.00 95.62 147 THR A CA 1
ATOM 1034 C C . THR A 1 147 ? -6.585 3.122 21.062 1.00 95.62 147 THR A C 1
ATOM 1036 O O . THR A 1 147 ? -5.788 3.591 20.250 1.00 95.62 147 THR A O 1
ATOM 1039 N N . ALA A 1 148 ? -6.355 1.982 21.718 1.00 94.75 148 ALA A N 1
ATOM 1040 C CA . ALA A 1 148 ? -5.159 1.171 21.512 1.00 94.75 148 ALA A CA 1
ATOM 1041 C C . ALA A 1 148 ? -5.043 0.691 20.057 1.00 94.75 148 ALA A C 1
ATOM 1043 O O . ALA A 1 148 ? -3.974 0.830 19.463 1.00 94.75 148 ALA A O 1
ATOM 1044 N N . ASP A 1 149 ? -6.142 0.234 19.452 1.00 92.62 149 ASP A N 1
ATOM 1045 C CA . ASP A 1 149 ? -6.172 -0.202 18.050 1.00 92.62 149 ASP A CA 1
ATOM 1046 C C . ASP A 1 149 ? -5.865 0.946 17.079 1.00 92.62 149 ASP A C 1
ATOM 1048 O O . ASP A 1 149 ? -5.086 0.782 16.135 1.00 92.62 149 ASP A O 1
ATOM 1052 N N . ILE A 1 150 ? -6.416 2.141 17.326 1.00 94.00 150 ILE A N 1
ATOM 1053 C CA . ILE A 1 150 ? -6.115 3.338 16.525 1.00 94.00 150 ILE A CA 1
ATOM 1054 C C . ILE A 1 150 ? -4.628 3.692 16.623 1.00 94.00 150 ILE A C 1
ATOM 1056 O O . ILE A 1 150 ? -4.000 3.978 15.601 1.00 94.00 150 ILE A O 1
ATOM 1060 N N . GLN A 1 151 ? -4.047 3.669 17.827 1.00 96.12 151 GLN A N 1
ATOM 1061 C CA . GLN A 1 151 ? -2.621 3.958 18.002 1.00 96.12 151 GLN A CA 1
ATOM 1062 C C . GLN A 1 151 ? -1.745 2.896 17.334 1.00 96.12 151 GLN A C 1
ATOM 1064 O O . GLN A 1 151 ? -0.807 3.246 16.621 1.00 96.12 151 GLN A O 1
ATOM 1069 N N . ALA A 1 152 ? -2.091 1.615 17.467 1.00 93.44 152 ALA A N 1
ATOM 1070 C CA . ALA A 1 152 ? -1.389 0.531 16.789 1.00 93.44 152 ALA A CA 1
ATOM 1071 C C . ALA A 1 152 ? -1.440 0.689 15.261 1.00 93.44 152 ALA A C 1
ATOM 1073 O O . ALA A 1 152 ? -0.416 0.542 14.591 1.00 93.44 152 ALA A O 1
ATOM 1074 N N . SER A 1 153 ? -2.597 1.062 14.701 1.00 92.75 153 SER A N 1
ATOM 1075 C CA . SER A 1 153 ? -2.731 1.332 13.265 1.00 92.75 153 SER A CA 1
ATOM 1076 C C . SER A 1 153 ? -1.888 2.527 12.813 1.00 92.75 153 SER A C 1
ATOM 1078 O O . SER A 1 153 ? -1.352 2.493 11.706 1.00 92.75 153 SER A O 1
ATOM 1080 N N . ARG A 1 154 ? -1.753 3.571 13.642 1.00 94.62 154 ARG A N 1
ATOM 1081 C CA . ARG A 1 154 ? -0.877 4.720 13.356 1.00 94.62 154 ARG A CA 1
ATOM 1082 C C . ARG A 1 154 ? 0.590 4.310 13.344 1.00 94.62 154 ARG A C 1
ATOM 1084 O O . ARG A 1 154 ? 1.270 4.546 12.354 1.00 94.62 154 ARG A O 1
ATOM 1091 N N . THR A 1 155 ? 1.050 3.611 14.379 1.00 96.50 155 THR A N 1
ATOM 1092 C CA . THR A 1 155 ? 2.432 3.116 14.446 1.00 96.50 155 THR A CA 1
ATOM 1093 C C . THR A 1 155 ? 2.758 2.165 13.292 1.00 96.50 155 THR A C 1
ATOM 1095 O O . THR A 1 155 ? 3.848 2.227 12.725 1.00 96.50 155 THR A O 1
ATOM 1098 N N . ALA A 1 156 ? 1.818 1.300 12.901 1.00 93.31 156 ALA A N 1
ATOM 1099 C CA . ALA A 1 156 ? 1.986 0.437 11.736 1.00 93.31 156 ALA A CA 1
ATOM 1100 C C . ALA A 1 156 ? 2.138 1.249 10.438 1.00 93.31 156 ALA A C 1
ATOM 1102 O O . ALA A 1 156 ? 3.014 0.935 9.633 1.00 93.31 156 ALA A O 1
ATOM 1103 N N . ALA A 1 157 ? 1.338 2.305 10.258 1.00 94.44 157 ALA A N 1
ATOM 1104 C CA . ALA A 1 157 ? 1.457 3.206 9.114 1.00 94.44 157 ALA A CA 1
ATOM 1105 C C . ALA A 1 157 ? 2.807 3.945 9.099 1.00 94.44 157 ALA A C 1
ATOM 1107 O O . ALA A 1 157 ? 3.456 3.979 8.059 1.00 94.44 157 ALA A O 1
ATOM 1108 N N . ASP A 1 158 ? 3.282 4.453 10.238 1.00 97.44 158 ASP A N 1
ATOM 1109 C CA . ASP A 1 158 ? 4.586 5.128 10.333 1.00 97.44 158 ASP A CA 1
ATOM 1110 C C . ASP A 1 158 ? 5.748 4.193 9.954 1.00 97.44 158 ASP A C 1
ATOM 1112 O O . ASP A 1 158 ? 6.649 4.561 9.193 1.00 97.44 158 ASP A O 1
ATOM 1116 N N . ASN A 1 159 ? 5.706 2.946 10.431 1.00 97.50 159 ASN A N 1
ATOM 1117 C CA . ASN A 1 159 ? 6.695 1.926 10.078 1.00 97.50 159 ASN A CA 1
ATOM 1118 C C . ASN A 1 159 ? 6.642 1.564 8.587 1.00 97.50 159 ASN A C 1
ATOM 1120 O O . ASN A 1 159 ? 7.687 1.393 7.953 1.00 97.50 159 ASN A O 1
ATOM 1124 N N . GLN A 1 160 ? 5.437 1.469 8.023 1.00 95.94 160 GLN A N 1
ATOM 1125 C CA . GLN A 1 160 ? 5.239 1.201 6.603 1.00 95.94 160 GLN A CA 1
ATOM 1126 C C . GLN A 1 160 ? 5.787 2.346 5.744 1.00 95.94 160 GLN A C 1
ATOM 1128 O O . GLN A 1 160 ? 6.550 2.088 4.816 1.00 95.94 160 GLN A O 1
ATOM 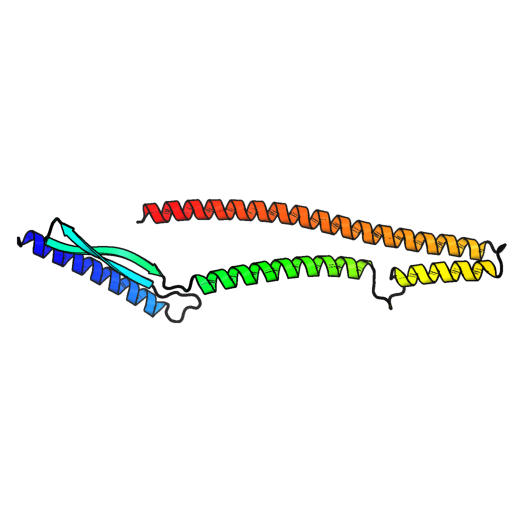1133 N N . ILE A 1 161 ? 5.498 3.603 6.102 1.00 96.62 161 ILE A N 1
ATOM 1134 C CA . ILE A 1 161 ? 6.035 4.796 5.429 1.00 96.62 161 ILE A CA 1
ATOM 1135 C C . ILE A 1 161 ? 7.563 4.759 5.424 1.00 96.62 161 ILE A C 1
ATOM 1137 O O . ILE A 1 161 ? 8.184 4.967 4.381 1.00 96.62 161 ILE A O 1
ATOM 1141 N N . LYS A 1 162 ? 8.188 4.448 6.567 1.00 98.38 162 LYS A N 1
ATOM 1142 C CA . LYS A 1 162 ? 9.647 4.302 6.648 1.00 98.38 162 LYS A CA 1
ATOM 1143 C C . LYS A 1 162 ? 10.163 3.253 5.656 1.00 98.38 162 LYS A C 1
ATOM 1145 O O . LYS A 1 162 ? 11.090 3.538 4.901 1.00 98.38 162 LYS A O 1
ATOM 1150 N N . SER A 1 163 ? 9.556 2.064 5.637 1.00 98.12 163 SER A N 1
ATOM 1151 C CA . SER 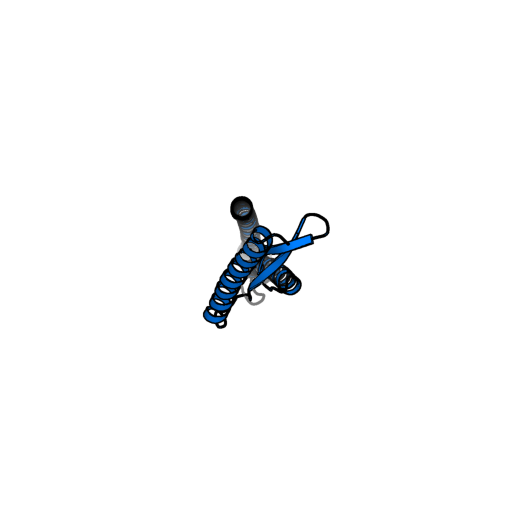A 1 163 ? 9.952 0.987 4.719 1.00 98.12 163 SER A CA 1
ATOM 1152 C C . SER A 1 163 ? 9.785 1.384 3.251 1.00 98.12 163 SER A C 1
ATOM 1154 O O . SER A 1 163 ? 10.662 1.112 2.431 1.00 98.12 163 SER A O 1
ATOM 1156 N N . GLU A 1 164 ? 8.686 2.052 2.907 1.00 96.75 164 GLU A N 1
ATOM 1157 C CA . GLU A 1 164 ? 8.412 2.509 1.544 1.00 96.75 164 GLU A CA 1
ATOM 1158 C C . GLU A 1 164 ? 9.412 3.575 1.089 1.00 96.75 164 GLU A C 1
ATOM 1160 O O . GLU A 1 164 ? 9.902 3.506 -0.039 1.00 96.75 164 GLU A O 1
ATOM 1165 N N . VAL A 1 165 ? 9.800 4.505 1.967 1.00 98.31 165 VAL A N 1
ATOM 1166 C CA . VAL A 1 165 ? 10.862 5.485 1.683 1.00 98.31 165 VAL A CA 1
ATOM 1167 C C . VAL A 1 165 ? 12.195 4.786 1.406 1.00 98.31 165 VAL A C 1
ATOM 1169 O O . VAL A 1 165 ? 12.863 5.109 0.420 1.00 98.31 165 VAL A O 1
ATOM 1172 N N . ASP A 1 166 ? 12.568 3.794 2.216 1.00 98.44 166 ASP A N 1
ATOM 1173 C CA . ASP A 1 166 ? 13.797 3.020 2.007 1.00 98.44 166 ASP A CA 1
ATOM 1174 C C . ASP A 1 166 ? 13.764 2.271 0.660 1.00 98.44 166 ASP A C 1
ATOM 1176 O O . ASP A 1 166 ? 14.741 2.280 -0.100 1.00 98.44 166 ASP A O 1
ATOM 1180 N N . GLN A 1 167 ? 12.617 1.685 0.305 1.00 98.06 167 GLN A N 1
ATOM 1181 C CA . GLN A 1 167 ? 12.414 1.017 -0.983 1.00 98.06 167 GLN A CA 1
ATOM 1182 C C . GLN A 1 167 ? 12.490 1.986 -2.169 1.00 98.06 167 GLN A C 1
ATOM 1184 O O . GLN A 1 167 ? 13.121 1.658 -3.180 1.00 98.06 167 GLN A O 1
ATOM 1189 N N . VAL A 1 168 ? 11.887 3.174 -2.056 1.00 97.81 168 VAL A N 1
ATOM 1190 C CA . VAL A 1 168 ? 11.957 4.228 -3.079 1.00 97.81 168 VAL A CA 1
ATOM 1191 C C . VAL A 1 168 ? 13.402 4.667 -3.283 1.00 97.81 168 VAL A C 1
ATOM 1193 O O . VAL A 1 168 ? 13.872 4.685 -4.421 1.00 97.81 168 VAL A O 1
ATOM 1196 N N . ASN A 1 169 ? 14.143 4.934 -2.209 1.00 98.38 169 ASN A N 1
ATOM 1197 C CA . ASN A 1 169 ? 15.549 5.331 -2.292 1.00 98.38 169 ASN A CA 1
ATOM 1198 C C . ASN A 1 169 ? 16.409 4.247 -2.960 1.00 98.38 169 ASN A C 1
ATOM 1200 O O . ASN A 1 169 ? 17.195 4.542 -3.866 1.00 98.38 169 ASN A O 1
ATOM 1204 N N . ALA A 1 170 ? 16.210 2.978 -2.592 1.00 98.38 170 ALA A N 1
ATOM 1205 C CA . ALA A 1 170 ? 16.893 1.854 -3.230 1.00 98.38 170 ALA A CA 1
ATOM 1206 C C . ALA A 1 170 ? 16.528 1.721 -4.721 1.00 98.38 170 ALA A C 1
ATOM 1208 O O . ALA A 1 170 ? 17.391 1.457 -5.561 1.00 98.38 170 ALA A O 1
ATOM 1209 N N . ALA A 1 171 ? 15.257 1.920 -5.082 1.00 97.94 171 ALA A N 1
ATOM 1210 C CA . ALA A 1 171 ? 14.814 1.897 -6.473 1.00 97.94 171 ALA A CA 1
ATOM 1211 C C . ALA A 1 171 ? 15.419 3.047 -7.292 1.00 97.94 171 ALA A C 1
ATOM 1213 O O . ALA A 1 171 ? 15.882 2.808 -8.408 1.00 97.94 171 ALA A O 1
ATOM 1214 N N . LEU A 1 172 ? 15.478 4.259 -6.736 1.00 98.12 172 LEU A N 1
ATOM 1215 C CA . LEU A 1 172 ? 16.094 5.422 -7.379 1.00 98.12 172 LEU A CA 1
ATOM 1216 C C . LEU A 1 172 ? 17.597 5.221 -7.604 1.00 98.12 172 LEU A C 1
ATOM 1218 O O . LEU A 1 172 ? 18.089 5.521 -8.691 1.00 98.12 172 LEU A O 1
ATOM 1222 N N . SER A 1 173 ? 18.311 4.639 -6.636 1.00 98.25 173 SER A N 1
ATOM 1223 C CA . SER A 1 173 ? 19.724 4.273 -6.802 1.00 98.25 173 SER A CA 1
ATOM 1224 C C . SER A 1 173 ? 19.916 3.267 -7.942 1.00 98.25 173 SER A C 1
ATOM 1226 O O . SER A 1 173 ? 20.735 3.497 -8.831 1.00 98.25 173 SER A O 1
ATOM 1228 N N . ARG A 1 174 ? 19.087 2.217 -8.013 1.00 97.81 174 ARG A N 1
ATOM 1229 C CA . ARG A 1 174 ? 19.128 1.262 -9.136 1.00 97.81 174 ARG A CA 1
ATOM 1230 C C . ARG A 1 174 ? 18.824 1.921 -10.483 1.00 97.81 174 ARG A C 1
ATOM 1232 O O . ARG A 1 174 ? 19.439 1.563 -11.484 1.00 97.81 174 ARG A O 1
ATOM 1239 N N . ILE A 1 175 ? 17.893 2.876 -10.533 1.00 96.56 175 ILE A N 1
ATOM 1240 C CA . ILE A 1 175 ? 17.60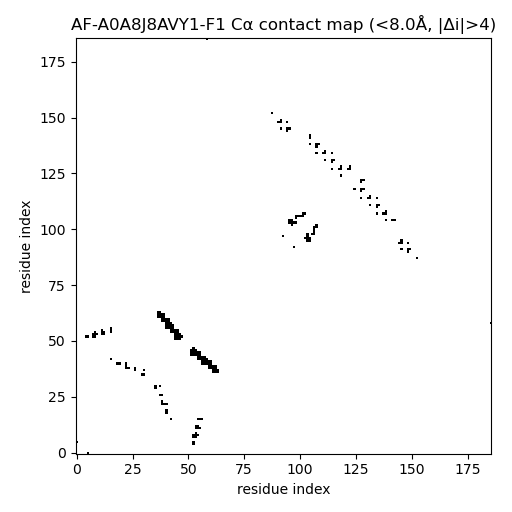1 3.645 -11.754 1.00 96.56 175 ILE A CA 1
ATOM 1241 C C . ILE A 1 175 ? 18.822 4.474 -12.170 1.00 96.56 175 ILE A C 1
ATOM 1243 O O . ILE A 1 175 ? 19.151 4.511 -13.356 1.00 96.56 175 ILE A O 1
ATOM 1247 N N . ALA A 1 176 ? 19.523 5.100 -11.223 1.00 96.75 176 ALA A N 1
ATOM 1248 C CA . ALA A 1 176 ? 20.749 5.842 -11.508 1.00 96.75 176 ALA A CA 1
ATOM 1249 C C . ALA A 1 176 ? 21.841 4.935 -12.107 1.00 96.75 176 ALA A C 1
ATOM 1251 O O . ALA A 1 176 ? 22.426 5.286 -13.137 1.00 96.75 176 ALA A O 1
ATOM 1252 N N . ASP A 1 177 ? 22.040 3.741 -11.542 1.00 96.56 177 ASP A N 1
ATOM 1253 C CA . ASP A 1 177 ? 22.992 2.748 -12.055 1.00 96.56 177 ASP A CA 1
ATOM 1254 C C . ASP A 1 177 ? 22.620 2.261 -13.460 1.00 96.56 177 ASP A C 1
ATOM 1256 O O . ASP A 1 177 ? 23.478 2.142 -14.339 1.00 96.56 177 ASP A O 1
ATOM 1260 N N . LEU A 1 178 ? 21.333 1.994 -13.700 1.00 94.62 178 LEU A N 1
ATOM 1261 C CA . LEU A 1 178 ? 20.835 1.609 -15.021 1.00 94.62 178 LEU A CA 1
ATOM 1262 C C . LEU A 1 178 ? 21.055 2.729 -16.040 1.00 94.62 178 LEU A C 1
ATOM 1264 O O . LEU A 1 178 ? 21.528 2.460 -17.141 1.00 94.62 178 LEU A O 1
ATOM 1268 N N . ASN A 1 179 ? 20.798 3.983 -15.669 1.00 92.44 179 ASN A N 1
ATOM 1269 C CA . ASN A 1 179 ? 21.044 5.132 -16.538 1.00 92.44 179 ASN A CA 1
ATOM 1270 C C . ASN A 1 179 ? 22.536 5.301 -16.859 1.00 92.44 179 ASN A C 1
ATOM 1272 O O . ASN A 1 179 ? 22.887 5.642 -17.989 1.00 92.44 179 ASN A O 1
ATOM 1276 N N . ALA A 1 180 ? 23.430 5.057 -15.896 1.00 93.75 180 ALA A N 1
ATOM 1277 C CA . ALA A 1 180 ? 24.872 5.047 -16.142 1.00 93.75 180 ALA A CA 1
ATOM 1278 C C . ALA A 1 180 ? 25.271 3.941 -17.133 1.00 93.75 180 ALA A C 1
ATOM 1280 O O . ALA A 1 180 ? 25.977 4.222 -18.100 1.00 93.75 180 ALA A O 1
ATOM 1281 N N . LYS A 1 181 ? 24.760 2.717 -16.952 1.00 90.75 181 LYS A N 1
ATOM 1282 C CA . LYS A 1 181 ? 25.029 1.584 -17.854 1.00 90.75 181 LYS A CA 1
ATOM 1283 C C . LYS A 1 181 ? 24.502 1.822 -19.267 1.00 90.75 181 LYS A C 1
ATOM 1285 O O . LYS A 1 181 ? 25.246 1.618 -20.216 1.00 90.75 181 LYS A O 1
ATOM 1290 N N . VAL A 1 182 ? 23.264 2.305 -19.408 1.00 83.94 182 VAL A N 1
ATOM 1291 C CA . VAL A 1 182 ? 22.658 2.617 -20.716 1.00 83.94 182 VAL A CA 1
ATOM 1292 C C . VAL A 1 182 ? 23.488 3.657 -21.465 1.00 83.94 182 VAL A C 1
ATOM 1294 O O . VAL A 1 182 ? 23.749 3.470 -22.649 1.00 83.94 182 VAL A O 1
ATOM 1297 N N . ARG A 1 183 ? 23.960 4.705 -20.773 1.00 82.75 183 ARG A N 1
ATOM 1298 C CA . ARG A 1 183 ? 24.849 5.719 -21.364 1.00 82.75 183 ARG A CA 1
ATOM 1299 C C . ARG A 1 183 ? 26.227 5.178 -21.733 1.00 82.75 183 ARG A C 1
ATOM 1301 O O . ARG A 1 183 ? 26.777 5.624 -22.722 1.00 82.75 183 ARG A O 1
ATOM 1308 N N . ALA A 1 184 ? 26.783 4.248 -20.958 1.00 78.56 184 ALA A N 1
ATOM 1309 C CA . ALA A 1 184 ? 28.076 3.634 -21.267 1.00 78.56 184 ALA A CA 1
ATOM 1310 C C . ALA A 1 184 ? 28.009 2.659 -22.460 1.00 78.56 184 ALA A C 1
ATOM 1312 O O . ALA A 1 184 ? 29.031 2.378 -23.078 1.00 78.56 184 ALA A O 1
ATOM 1313 N N . THR A 1 185 ? 26.823 2.122 -22.764 1.00 61.34 185 THR A N 1
ATOM 1314 C CA . THR A 1 185 ? 26.579 1.219 -23.904 1.00 61.34 185 THR A CA 1
ATOM 1315 C C . THR A 1 185 ? 26.037 1.912 -25.160 1.00 61.34 185 THR A C 1
ATOM 1317 O O . THR A 1 185 ? 25.823 1.229 -26.163 1.00 61.34 185 THR A O 1
ATOM 1320 N N . ALA A 1 186 ? 25.765 3.218 -25.091 1.00 49.66 186 ALA A N 1
ATOM 1321 C CA . ALA A 1 186 ? 25.283 4.053 -26.194 1.00 49.66 186 ALA A CA 1
ATOM 1322 C C . ALA A 1 186 ? 26.441 4.840 -26.818 1.00 49.66 186 ALA A C 1
ATOM 1324 O O . ALA A 1 186 ? 26.428 4.990 -28.060 1.00 49.66 186 ALA A O 1
#

Mean predicted aligned error: 8.28 Å

Secondary structure (DSSP, 8-state):
--HHHHHHHHHHHHHHHHHHHHHHHHHHHTTTSTTPPPEEEEEEEEEETTEEEEEEEEEEEEP--HHHHHHHHHHHHHHHHHHHHHHHHHHHHHHH--TT-TTSHHHHHHHHHHHHHHHHH-TT-HHHHHHHHHHHHHHHHHHHHHHHHHHHHHHHHHHHHHHHHHHHHHHHHHHHHHHHHHHHT-

Foldseek 3Di:
DDPVLVVQQVVQVVVLVVVQVVLVVVCVVCVVPPPQFRKDWDKDFDDDPPDTRHIHTPDIDGDDDPVVVVVVVVVVVVVVVVVLVVVLVVLLVVLQPDPPDCLHLNVLVVQLVVLVVVCVVPVPDPVSVVSNVVSVVSNVVSVVSSVVSNVVSVVVVVVVVVVVVVVVVVVVVVVVVVVVVVVVVD

pLDDT: mean 91.95, std 7.32, range [49.66, 98.44]

Sequence (186 aa):
MSISASLSSALSGLTAASRRAEVVSSNIANAMTEGYGRRELVVSARSVGSSGQGVQVVGVIRQADLAVINDRRRAQAEASDQGQRAGALLRIDSSLGAPDDASSLTARVAALESALIAATAQPASEARLSQIAETARGIAGKFGAITADIQASRTAADNQIKSEVDQVNAALSRIADLNAKVRATA